Protein AF-A0A7S2RW84-F1 (afdb_monomer_lite)

Organism: NCBI:txid1034831

Structure (mmCIF, N/CA/C/O backbone):
data_AF-A0A7S2RW84-F1
#
_entry.id   AF-A0A7S2RW84-F1
#
loop_
_atom_site.group_PDB
_atom_site.id
_atom_site.type_symbol
_atom_site.label_atom_id
_atom_site.label_alt_id
_atom_site.label_comp_id
_atom_site.label_asym_id
_atom_site.label_entity_id
_atom_site.label_seq_id
_atom_site.pdbx_PDB_ins_code
_atom_site.Cartn_x
_atom_site.Cartn_y
_atom_site.Cartn_z
_atom_site.occupancy
_atom_site.B_iso_or_equiv
_atom_site.auth_seq_id
_atom_site.auth_comp_id
_atom_site.auth_asym_id
_atom_site.auth_atom_id
_atom_site.pdbx_PDB_model_num
ATOM 1 N N . MET A 1 1 ? 28.178 -3.916 -68.623 1.00 66.31 1 MET A N 1
ATOM 2 C CA . MET A 1 1 ? 26.765 -3.815 -68.187 1.00 66.31 1 MET A CA 1
ATOM 3 C C . MET A 1 1 ? 26.265 -5.126 -67.591 1.00 66.31 1 MET A C 1
ATOM 5 O O . MET A 1 1 ? 25.633 -5.070 -66.548 1.00 66.31 1 MET A O 1
ATOM 9 N N . GLU A 1 2 ? 26.610 -6.282 -68.162 1.00 73.62 2 GLU A N 1
ATOM 10 C CA . GLU A 1 2 ? 26.165 -7.610 -67.690 1.00 73.62 2 GLU A CA 1
ATOM 11 C C . GLU A 1 2 ? 26.491 -7.915 -66.215 1.00 73.62 2 GLU A C 1
ATOM 13 O O . GLU A 1 2 ? 25.611 -8.346 -65.480 1.00 73.62 2 GLU A O 1
ATOM 18 N N . ALA A 1 3 ? 27.694 -7.584 -65.729 1.00 75.25 3 ALA A N 1
ATOM 19 C CA . ALA A 1 3 ? 28.068 -7.812 -64.324 1.00 75.25 3 ALA A CA 1
ATOM 20 C C . ALA A 1 3 ? 27.194 -7.041 -63.311 1.00 75.25 3 ALA A C 1
ATOM 22 O O . ALA A 1 3 ? 26.916 -7.525 -62.219 1.00 75.25 3 ALA A O 1
ATOM 23 N N . ARG A 1 4 ? 26.718 -5.847 -63.684 1.00 75.88 4 ARG A N 1
ATOM 24 C CA . ARG A 1 4 ? 25.859 -5.018 -62.824 1.00 75.88 4 ARG A CA 1
ATOM 25 C C . ARG A 1 4 ? 24.422 -5.540 -62.799 1.00 75.88 4 ARG A C 1
ATOM 27 O O . ARG A 1 4 ? 23.765 -5.442 -61.773 1.00 75.88 4 ARG A O 1
ATOM 34 N N . VAL A 1 5 ? 23.961 -6.126 -63.905 1.00 79.75 5 VAL A N 1
ATOM 35 C CA . VAL A 1 5 ? 22.655 -6.799 -63.984 1.00 79.75 5 VAL A CA 1
ATOM 36 C C . VAL A 1 5 ? 22.661 -8.083 -63.151 1.00 79.75 5 VAL A C 1
ATOM 38 O O . VAL A 1 5 ? 21.706 -8.328 -62.425 1.00 79.75 5 VAL A O 1
ATOM 41 N N . ALA A 1 6 ? 23.755 -8.852 -63.181 1.00 81.50 6 ALA A N 1
ATOM 42 C CA . ALA A 1 6 ? 23.902 -10.052 -62.356 1.00 81.50 6 ALA A CA 1
ATOM 43 C C . ALA A 1 6 ? 23.896 -9.737 -60.848 1.00 81.50 6 ALA A C 1
ATOM 45 O O . ALA A 1 6 ? 23.208 -10.414 -60.094 1.00 81.50 6 ALA A O 1
ATOM 46 N N . MET A 1 7 ? 24.592 -8.677 -60.423 1.00 82.31 7 MET A N 1
ATOM 47 C CA . MET A 1 7 ? 24.625 -8.253 -59.016 1.00 82.31 7 MET A CA 1
ATOM 48 C C . MET A 1 7 ? 23.259 -7.747 -58.523 1.00 82.31 7 MET A C 1
ATOM 50 O O . MET A 1 7 ? 22.806 -8.110 -57.444 1.00 82.31 7 MET A O 1
ATOM 54 N N . LEU A 1 8 ? 22.546 -6.972 -59.347 1.00 84.19 8 LEU A N 1
ATOM 55 C CA . LEU A 1 8 ? 21.190 -6.524 -59.008 1.00 84.19 8 LEU A CA 1
ATOM 56 C C . LEU A 1 8 ? 20.197 -7.694 -58.922 1.00 84.19 8 LEU A C 1
ATOM 58 O O . LEU A 1 8 ? 19.287 -7.657 -58.100 1.00 84.19 8 LEU A O 1
ATOM 62 N N . ALA A 1 9 ? 20.377 -8.741 -59.732 1.00 83.31 9 ALA A N 1
ATOM 63 C CA . ALA A 1 9 ? 19.558 -9.948 -59.655 1.00 83.31 9 ALA A CA 1
ATOM 64 C C . ALA A 1 9 ? 19.831 -10.759 -58.375 1.00 83.31 9 ALA A C 1
ATOM 66 O O . ALA A 1 9 ? 18.891 -11.277 -57.774 1.00 83.31 9 ALA A O 1
ATOM 67 N N . THR A 1 10 ? 21.089 -10.841 -57.922 1.00 86.44 10 THR A N 1
ATOM 68 C CA . THR A 1 10 ? 21.426 -11.510 -56.654 1.00 86.44 10 THR A CA 1
ATOM 69 C C . THR A 1 10 ? 20.923 -10.735 -55.440 1.00 86.44 10 THR A C 1
ATOM 71 O O . THR A 1 10 ? 20.410 -11.349 -54.507 1.00 86.44 10 THR A O 1
ATOM 74 N N . ASP A 1 11 ? 20.995 -9.403 -55.472 1.00 85.19 11 ASP A N 1
ATOM 75 C CA . ASP A 1 11 ? 20.489 -8.551 -54.390 1.00 85.19 11 ASP A CA 1
ATOM 76 C C . ASP A 1 11 ? 18.957 -8.618 -54.295 1.00 85.19 11 ASP A C 1
ATOM 78 O O . ASP A 1 11 ? 18.404 -8.680 -53.197 1.00 85.19 11 ASP A O 1
ATOM 82 N N . ALA A 1 12 ? 18.264 -8.681 -55.438 1.00 87.19 12 ALA A N 1
ATOM 83 C CA . ALA A 1 12 ? 16.815 -8.868 -55.484 1.00 87.19 12 ALA A CA 1
ATOM 84 C C . ALA A 1 12 ? 16.389 -10.237 -54.923 1.00 87.19 12 ALA A C 1
ATOM 86 O O . ALA A 1 12 ? 15.477 -10.302 -54.102 1.00 87.19 12 ALA A O 1
ATOM 87 N N . ALA A 1 13 ? 17.091 -11.315 -55.289 1.00 87.44 13 ALA A N 1
ATOM 88 C CA . ALA A 1 13 ? 16.822 -12.650 -54.751 1.00 87.44 13 ALA A CA 1
ATOM 89 C C . ALA A 1 13 ? 17.096 -12.731 -53.235 1.00 87.44 13 ALA A C 1
ATOM 91 O O . ALA A 1 13 ? 16.318 -13.320 -52.483 1.00 87.44 13 ALA A O 1
ATOM 92 N N . ALA A 1 14 ? 18.166 -12.091 -52.752 1.00 88.31 14 ALA A N 1
ATOM 93 C CA . ALA A 1 14 ? 18.454 -12.000 -51.322 1.00 88.31 14 ALA A CA 1
ATOM 94 C C . ALA A 1 14 ? 17.369 -11.206 -50.569 1.00 88.31 14 ALA A C 1
ATOM 96 O O . ALA A 1 14 ? 16.940 -11.615 -49.489 1.00 88.31 14 ALA A O 1
ATOM 97 N N . ALA A 1 15 ? 16.872 -10.112 -51.150 1.00 86.94 15 ALA A N 1
ATOM 98 C CA . ALA A 1 15 ? 15.773 -9.341 -50.576 1.00 86.94 15 ALA A CA 1
ATOM 99 C C . ALA A 1 15 ? 14.462 -10.144 -50.515 1.00 86.94 15 ALA A C 1
ATOM 101 O O . ALA A 1 15 ? 13.783 -10.099 -49.491 1.00 86.94 15 ALA A O 1
ATOM 102 N N . GLU A 1 16 ? 14.135 -10.925 -51.550 1.00 89.00 16 GLU A N 1
ATOM 103 C CA . GLU A 1 16 ? 12.960 -11.810 -51.549 1.00 89.00 16 GLU A CA 1
ATOM 104 C C . GLU A 1 16 ? 13.058 -12.899 -50.479 1.00 89.00 16 GLU A C 1
ATOM 106 O O . GLU A 1 16 ? 12.101 -13.110 -49.737 1.00 89.00 16 GLU A O 1
ATOM 111 N N . THR A 1 17 ? 14.217 -13.551 -50.331 1.00 89.94 17 THR A N 1
ATOM 112 C CA . THR A 1 17 ? 14.396 -14.572 -49.280 1.00 89.94 17 THR A CA 1
ATOM 113 C C . THR A 1 17 ? 14.281 -13.986 -47.873 1.00 89.94 17 THR A C 1
ATOM 115 O O . THR A 1 17 ? 13.658 -14.598 -47.008 1.00 89.94 17 THR A O 1
ATOM 118 N N . LYS A 1 18 ? 14.804 -12.774 -47.651 1.00 90.50 18 LYS A N 1
ATOM 119 C CA . LYS A 1 18 ? 14.682 -12.065 -46.370 1.00 90.50 18 LYS A CA 1
ATOM 120 C C . LYS A 1 18 ? 13.250 -11.597 -46.093 1.00 90.50 18 LYS A C 1
ATOM 122 O O . LYS A 1 18 ? 12.809 -11.617 -44.949 1.00 90.50 18 LYS A O 1
ATOM 127 N N . ALA A 1 19 ? 12.517 -11.183 -47.125 1.00 88.56 19 ALA A N 1
ATOM 128 C CA . ALA A 1 19 ? 11.104 -10.838 -46.998 1.00 88.56 19 ALA A CA 1
ATOM 129 C C . ALA A 1 19 ? 10.251 -12.077 -46.684 1.00 88.56 19 ALA A C 1
ATOM 131 O O . ALA A 1 19 ? 9.362 -12.004 -45.840 1.00 88.56 19 ALA A O 1
ATOM 132 N N . ALA A 1 20 ? 10.557 -13.219 -47.305 1.00 90.81 20 ALA A N 1
ATOM 133 C CA . ALA A 1 20 ? 9.884 -14.486 -47.037 1.00 90.81 20 ALA A CA 1
ATOM 134 C C . ALA A 1 20 ? 10.157 -15.003 -45.614 1.00 90.81 20 ALA A C 1
ATOM 136 O O . ALA A 1 20 ? 9.227 -15.449 -44.949 1.00 90.81 20 ALA A O 1
ATOM 137 N N . SER A 1 21 ? 11.396 -14.898 -45.112 1.00 92.44 21 SER A N 1
ATOM 138 C CA . SER A 1 21 ? 11.695 -15.278 -43.724 1.00 92.44 21 SER A CA 1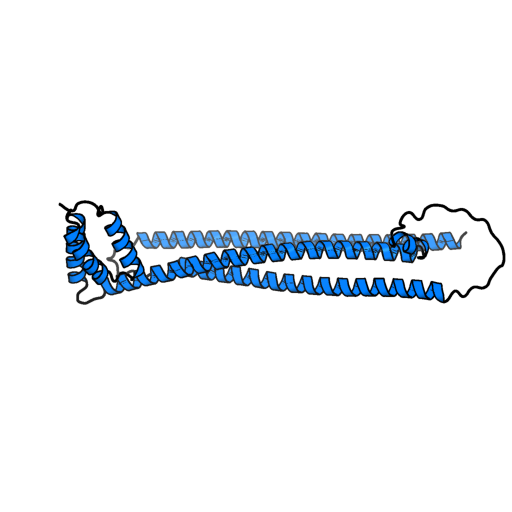
ATOM 139 C C . SER A 1 21 ? 10.982 -14.367 -42.725 1.00 92.44 21 SER A C 1
ATOM 141 O O . SER A 1 21 ? 10.347 -14.861 -41.805 1.00 92.44 21 SER A O 1
ATOM 143 N N . ALA A 1 22 ? 10.989 -13.050 -42.958 1.00 90.62 22 ALA A N 1
ATOM 144 C CA . ALA A 1 22 ? 10.291 -12.097 -42.096 1.00 90.62 22 ALA A CA 1
ATOM 145 C C . ALA A 1 22 ? 8.764 -12.300 -42.087 1.00 90.62 22 ALA A C 1
ATOM 147 O O . ALA A 1 22 ? 8.118 -12.043 -41.074 1.00 90.62 22 ALA A O 1
ATOM 148 N N . ALA A 1 23 ? 8.179 -12.756 -43.200 1.00 91.88 23 ALA A N 1
ATOM 149 C CA . ALA A 1 23 ? 6.762 -13.102 -43.263 1.00 91.88 23 ALA A CA 1
ATOM 150 C C . ALA A 1 23 ? 6.439 -14.345 -42.417 1.00 91.88 23 ALA A C 1
ATOM 152 O O . ALA A 1 23 ? 5.456 -14.324 -41.681 1.00 91.88 23 ALA A O 1
ATOM 153 N N . ASN A 1 24 ? 7.289 -15.376 -42.464 1.00 93.12 24 ASN A N 1
ATOM 154 C CA . ASN A 1 24 ? 7.138 -16.566 -41.622 1.00 93.12 24 ASN A CA 1
ATOM 155 C C . ASN A 1 24 ? 7.312 -16.236 -40.131 1.00 93.12 24 ASN A C 1
ATOM 157 O O . ASN A 1 24 ? 6.504 -16.673 -39.319 1.00 93.12 24 ASN A O 1
ATOM 161 N N . ASP A 1 25 ? 8.311 -15.421 -39.776 1.00 92.19 25 ASP A N 1
ATOM 162 C CA . ASP A 1 25 ? 8.537 -14.994 -38.388 1.00 92.19 25 ASP A CA 1
ATOM 163 C C . ASP A 1 25 ? 7.333 -14.197 -37.847 1.00 92.19 25 ASP A C 1
ATOM 165 O O . ASP A 1 25 ? 6.949 -14.326 -36.683 1.00 92.19 25 ASP A O 1
ATOM 169 N N . LEU A 1 26 ? 6.702 -13.377 -38.698 1.00 92.25 26 LEU A N 1
ATOM 170 C CA . LEU A 1 26 ? 5.490 -12.638 -38.345 1.00 92.25 26 LEU A CA 1
ATOM 171 C C . LEU A 1 26 ? 4.286 -13.569 -38.147 1.00 92.25 26 LEU A C 1
ATOM 173 O O . LEU A 1 26 ? 3.503 -13.345 -37.226 1.00 92.25 26 LEU A O 1
ATOM 177 N N . GLU A 1 27 ? 4.129 -14.590 -38.989 1.00 94.88 27 GLU A N 1
ATOM 178 C CA . GLU A 1 27 ? 3.067 -15.594 -38.855 1.00 94.88 27 GLU A CA 1
ATOM 179 C C . GLU A 1 27 ? 3.240 -16.415 -37.566 1.00 94.88 27 GLU A C 1
ATOM 181 O O . GLU A 1 27 ? 2.281 -16.588 -36.813 1.00 94.88 27 GLU A O 1
ATOM 186 N N . GLU A 1 28 ? 4.469 -16.826 -37.241 1.00 95.19 28 GLU A N 1
ATOM 187 C CA . GLU A 1 28 ? 4.782 -17.529 -35.991 1.00 95.19 28 GLU A CA 1
ATOM 188 C C . GLU A 1 28 ? 4.509 -16.649 -34.760 1.00 95.19 28 GLU A C 1
ATOM 190 O O . GLU A 1 28 ? 3.902 -17.102 -33.787 1.00 95.19 28 GLU A O 1
ATOM 195 N N . ALA A 1 29 ? 4.861 -15.360 -34.819 1.00 90.56 29 ALA A N 1
ATOM 196 C CA . ALA A 1 29 ? 4.543 -14.405 -33.760 1.00 90.56 29 ALA A CA 1
ATOM 197 C C . ALA A 1 29 ? 3.027 -14.183 -33.596 1.00 90.56 29 ALA A C 1
ATOM 199 O O . ALA A 1 29 ? 2.539 -14.047 -32.471 1.00 90.56 29 ALA A O 1
ATOM 200 N N . GLN A 1 30 ? 2.268 -14.157 -34.697 1.00 92.56 30 GLN A N 1
ATOM 201 C CA . GLN A 1 30 ? 0.807 -14.044 -34.661 1.00 92.56 30 GLN A CA 1
ATOM 202 C C . GLN A 1 30 ? 0.156 -15.285 -34.045 1.00 92.56 30 GLN A C 1
ATOM 204 O O . GLN A 1 30 ? -0.757 -15.143 -33.229 1.00 92.56 30 GLN A O 1
ATOM 209 N N . GLU A 1 31 ? 0.640 -16.482 -34.374 1.00 94.88 31 GLU A N 1
ATOM 210 C CA . GLU A 1 31 ? 0.131 -17.724 -33.791 1.00 94.88 31 GLU A CA 1
ATOM 211 C C . GLU A 1 31 ? 0.486 -17.833 -32.302 1.00 94.88 31 GLU A C 1
ATOM 213 O O . GLU A 1 31 ? -0.372 -18.176 -31.489 1.00 94.88 31 GLU A O 1
ATOM 218 N N . ALA A 1 32 ? 1.700 -17.438 -31.904 1.00 91.94 32 ALA A N 1
ATOM 219 C CA . ALA A 1 32 ? 2.083 -17.367 -30.494 1.00 91.94 32 ALA A CA 1
ATOM 220 C C . ALA A 1 32 ? 1.175 -16.410 -29.701 1.00 91.94 32 ALA A C 1
ATOM 222 O O . ALA A 1 32 ? 0.726 -16.745 -28.601 1.00 91.94 32 ALA A O 1
ATOM 223 N N . LEU A 1 33 ? 0.843 -15.247 -30.272 1.00 91.62 33 LEU A N 1
ATOM 224 C CA . LEU A 1 33 ? -0.083 -14.294 -29.658 1.00 91.62 33 LEU A CA 1
ATOM 225 C C . LEU A 1 33 ? -1.512 -14.858 -29.572 1.00 91.62 33 LEU A C 1
ATOM 227 O O . LEU A 1 33 ? -2.208 -14.629 -28.581 1.00 91.62 33 LEU A O 1
ATOM 231 N N . ARG A 1 34 ? -1.946 -15.622 -30.583 1.00 94.62 34 ARG A N 1
ATOM 232 C CA . ARG A 1 34 ? -3.249 -16.304 -30.598 1.00 94.62 34 ARG A CA 1
ATOM 233 C C . ARG A 1 34 ? -3.352 -17.326 -29.466 1.00 94.62 34 ARG A C 1
ATOM 235 O O . ARG A 1 34 ? -4.329 -17.295 -28.721 1.00 94.62 34 ARG A O 1
ATOM 242 N N . VAL A 1 35 ? -2.328 -18.164 -29.293 1.00 94.75 35 VAL A N 1
ATOM 243 C CA . VAL A 1 35 ? -2.248 -19.160 -28.209 1.00 94.75 35 VAL A CA 1
ATOM 244 C C . VAL A 1 35 ? -2.247 -18.480 -26.836 1.00 94.75 35 VAL A C 1
ATOM 246 O O . VAL A 1 35 ? -3.016 -18.867 -25.960 1.00 94.75 35 VAL A O 1
ATOM 249 N N . GLN A 1 36 ? -1.473 -17.404 -26.661 1.00 90.69 36 GLN A N 1
ATOM 250 C CA . GLN A 1 36 ? -1.492 -16.621 -25.418 1.00 90.69 36 GLN A CA 1
ATOM 251 C C . GLN A 1 36 ? -2.876 -16.023 -25.117 1.00 90.69 36 GLN A C 1
ATOM 253 O O . GLN A 1 36 ? -3.294 -15.978 -23.959 1.00 90.69 36 GLN A O 1
ATOM 258 N N . GLY A 1 37 ? -3.608 -15.582 -26.145 1.00 92.25 37 GLY A N 1
ATOM 259 C CA . GLY A 1 37 ? -4.987 -15.114 -26.004 1.00 92.25 37 GLY A CA 1
ATOM 260 C C . GLY A 1 37 ? -5.937 -16.208 -25.507 1.00 92.25 37 GLY A C 1
ATOM 261 O O . GLY A 1 37 ? -6.722 -15.971 -24.587 1.00 92.25 37 GLY A O 1
ATOM 262 N N . GLU A 1 38 ? -5.828 -17.419 -26.057 1.00 94.69 38 GLU A N 1
ATOM 263 C CA . GLU A 1 38 ? -6.630 -18.575 -25.634 1.00 94.69 38 GLU A CA 1
ATOM 264 C C . GLU A 1 38 ? -6.343 -18.988 -24.182 1.00 94.69 38 GLU A C 1
ATOM 266 O O . GLU A 1 38 ? -7.280 -19.282 -23.429 1.00 94.69 38 GLU A O 1
ATOM 271 N N . ASP A 1 39 ? -5.075 -18.953 -23.762 1.00 92.75 39 ASP A N 1
ATOM 272 C CA . ASP A 1 39 ? -4.668 -19.240 -22.383 1.00 92.75 39 ASP A CA 1
ATOM 273 C C . ASP A 1 39 ? -5.209 -18.198 -21.394 1.00 92.75 39 ASP A C 1
ATOM 275 O O . ASP A 1 39 ? -5.735 -18.556 -20.336 1.00 92.75 39 ASP A O 1
ATOM 279 N N . LEU A 1 40 ? -5.169 -16.908 -21.746 1.00 88.62 40 LEU A N 1
ATOM 280 C CA . LEU A 1 40 ? -5.765 -15.849 -20.925 1.00 88.62 40 LEU A CA 1
ATOM 281 C C . LEU A 1 40 ? -7.281 -16.024 -20.777 1.00 88.62 40 LEU A C 1
ATOM 283 O O . LEU A 1 40 ? -7.822 -15.867 -19.680 1.00 88.62 40 LEU A O 1
ATOM 287 N N . ASP A 1 41 ? -7.979 -16.387 -21.851 1.00 93.31 41 ASP A N 1
ATOM 288 C CA . ASP A 1 41 ? -9.421 -16.633 -21.806 1.00 93.31 41 ASP A CA 1
ATOM 289 C C . ASP A 1 41 ? -9.782 -17.924 -21.061 1.00 93.31 41 ASP A C 1
ATOM 291 O O . ASP A 1 41 ? -10.870 -18.035 -20.480 1.00 93.31 41 ASP A O 1
ATOM 295 N N . ARG A 1 42 ? -8.886 -18.913 -21.039 1.00 95.94 42 ARG A N 1
ATOM 296 C CA . ARG A 1 42 ? -9.008 -20.084 -20.168 1.00 95.94 42 ARG A CA 1
ATOM 297 C C . ARG A 1 42 ? -8.867 -19.690 -18.697 1.00 95.94 42 ARG A C 1
ATOM 299 O O . ARG A 1 42 ? -9.760 -20.013 -17.914 1.00 95.94 42 ARG A O 1
ATOM 306 N N . LEU A 1 43 ? -7.824 -18.941 -18.337 1.00 92.12 43 LEU A N 1
ATOM 307 C CA . LEU A 1 43 ? -7.600 -18.471 -16.964 1.00 92.12 43 LEU A CA 1
ATOM 308 C C . LEU A 1 43 ? -8.754 -17.595 -16.461 1.00 92.12 43 LEU A C 1
ATOM 310 O O . LEU A 1 43 ? -9.196 -17.749 -15.325 1.00 92.12 43 LEU A O 1
ATOM 314 N N . ARG A 1 44 ? -9.320 -16.732 -17.315 1.00 92.88 44 ARG A N 1
ATOM 315 C CA . ARG A 1 44 ? -10.515 -15.934 -16.982 1.00 92.88 44 ARG A CA 1
ATOM 316 C C . ARG A 1 44 ? -11.732 -16.796 -16.648 1.00 92.88 44 ARG A C 1
ATOM 318 O O . ARG A 1 44 ? -12.473 -16.469 -15.723 1.00 92.88 44 ARG A O 1
ATOM 325 N N . ARG A 1 45 ? -11.949 -17.893 -17.381 1.00 94.56 45 ARG A N 1
ATOM 326 C CA . ARG A 1 45 ? -13.045 -18.837 -17.103 1.00 94.56 45 ARG A CA 1
ATOM 327 C C . ARG A 1 45 ? -12.821 -19.604 -15.803 1.00 94.56 45 ARG A C 1
ATOM 329 O O . ARG A 1 45 ? -13.773 -19.785 -15.048 1.00 94.56 45 ARG A O 1
ATOM 336 N N . GLU A 1 46 ? -11.589 -20.026 -15.533 1.00 94.44 46 GLU A N 1
ATOM 337 C CA . GLU A 1 46 ? -11.224 -20.704 -14.283 1.00 94.44 46 GLU A CA 1
ATOM 338 C C . GLU A 1 46 ? -11.395 -19.771 -13.071 1.00 94.44 46 GLU A C 1
ATOM 340 O O . GLU A 1 46 ? -11.995 -20.173 -12.074 1.00 94.44 46 GLU A O 1
ATOM 345 N N . LEU A 1 47 ? -10.986 -18.501 -13.188 1.00 90.69 47 LEU A N 1
ATOM 346 C CA . LEU A 1 47 ? -11.187 -17.487 -12.149 1.00 90.69 47 LEU A CA 1
ATOM 347 C C . LEU A 1 47 ? -12.678 -17.238 -11.874 1.00 90.69 47 LEU A C 1
ATOM 349 O O . LEU A 1 47 ? -13.105 -17.286 -10.722 1.00 90.69 47 LEU A O 1
ATOM 353 N N . ALA A 1 48 ? -13.490 -17.053 -12.920 1.00 93.12 48 ALA A N 1
ATOM 354 C CA . ALA A 1 48 ? -14.934 -16.857 -12.774 1.00 93.12 48 ALA A CA 1
ATOM 355 C C . ALA A 1 48 ? -15.630 -18.068 -12.117 1.00 93.12 48 ALA A C 1
ATOM 357 O O . ALA A 1 48 ? -16.535 -17.903 -11.297 1.00 93.12 48 ALA A O 1
ATOM 358 N N . ALA A 1 49 ? -15.195 -19.290 -12.442 1.00 94.19 49 ALA A N 1
ATOM 359 C CA . ALA A 1 49 ? -15.703 -20.505 -11.808 1.00 94.19 49 ALA A CA 1
ATOM 360 C C . ALA A 1 49 ? -15.324 -20.577 -10.316 1.00 94.19 49 ALA A C 1
ATOM 362 O O . ALA A 1 49 ? -16.173 -20.909 -9.485 1.00 94.19 49 ALA A O 1
ATOM 363 N N . ALA A 1 50 ? -14.085 -20.218 -9.965 1.00 91.75 50 ALA A N 1
ATOM 364 C CA . ALA A 1 50 ? -13.622 -20.177 -8.579 1.00 91.75 50 ALA A CA 1
ATOM 365 C C . ALA A 1 50 ? -14.384 -19.130 -7.745 1.00 91.75 50 ALA A C 1
ATOM 367 O O . ALA A 1 50 ? -14.837 -19.429 -6.639 1.00 91.75 50 ALA A O 1
ATOM 368 N N . GLU A 1 51 ? -14.609 -17.929 -8.284 1.00 92.69 51 GLU A N 1
ATOM 369 C CA . GLU A 1 51 ? -15.417 -16.892 -7.626 1.00 92.69 51 GLU A CA 1
ATOM 370 C C . GLU A 1 51 ? -16.851 -17.368 -7.360 1.00 92.69 51 GLU A C 1
ATOM 372 O O . GLU A 1 51 ? -17.394 -17.172 -6.265 1.00 92.69 51 GLU A O 1
ATOM 377 N N . GLN A 1 52 ? -17.461 -18.047 -8.336 1.00 92.56 52 GLN A N 1
ATOM 378 C CA . GLN A 1 52 ? -18.800 -18.605 -8.181 1.00 92.56 52 GLN A CA 1
ATOM 379 C C . GLN A 1 52 ? -18.841 -19.706 -7.111 1.00 92.56 52 GLN A C 1
ATOM 381 O O . GLN A 1 52 ? -19.801 -19.764 -6.337 1.00 92.56 52 GLN A O 1
ATOM 386 N N . GLN A 1 53 ? -17.801 -20.539 -7.015 1.00 92.69 53 GLN A N 1
ATOM 387 C CA . GLN A 1 53 ? -17.682 -21.556 -5.970 1.00 92.69 53 GLN A CA 1
ATOM 388 C C . GLN A 1 53 ? -17.588 -20.925 -4.573 1.00 92.69 53 GLN A C 1
ATOM 390 O O . GLN A 1 53 ? -18.339 -21.310 -3.676 1.00 92.69 53 GLN A O 1
ATOM 395 N N . VAL A 1 54 ? -16.758 -19.892 -4.396 1.00 91.38 54 VAL A N 1
ATOM 396 C CA . VAL A 1 54 ? -16.633 -19.170 -3.116 1.00 91.38 54 VAL A CA 1
ATOM 397 C C . VAL A 1 54 ? -17.965 -18.538 -2.698 1.00 91.38 54 VAL A C 1
ATOM 399 O O . VAL A 1 54 ? -18.334 -18.564 -1.520 1.00 91.38 54 VAL A O 1
ATOM 402 N N . LEU A 1 55 ? -18.724 -17.982 -3.647 1.00 92.25 55 LEU A N 1
ATOM 403 C CA . LEU A 1 55 ? -20.060 -17.442 -3.376 1.00 92.25 55 LEU A CA 1
ATOM 404 C C . LEU A 1 55 ? -21.049 -18.533 -2.943 1.00 92.25 55 LEU A C 1
ATOM 406 O O . LEU A 1 55 ? -21.830 -18.312 -2.013 1.00 92.25 55 LEU A O 1
ATOM 410 N N . GLN A 1 56 ? -21.005 -19.711 -3.570 1.00 92.31 56 GLN A N 1
ATOM 411 C CA . GLN A 1 56 ? -21.838 -20.849 -3.175 1.00 92.31 56 GLN A CA 1
ATOM 412 C C . GLN A 1 56 ? -21.484 -21.362 -1.775 1.00 92.31 56 GLN A C 1
ATOM 414 O O . GLN A 1 56 ? -22.391 -21.575 -0.969 1.00 92.31 56 GLN A O 1
ATOM 419 N N . GLU A 1 57 ? -20.198 -21.495 -1.449 1.00 91.44 57 GLU A N 1
ATOM 420 C CA . GLU A 1 57 ? -19.739 -21.910 -0.117 1.00 91.44 57 GLU A CA 1
ATOM 421 C C . GLU A 1 57 ? -20.170 -20.911 0.965 1.00 91.44 57 GLU A C 1
ATOM 423 O O . GLU A 1 57 ? -20.706 -21.307 2.003 1.00 91.44 57 GLU A O 1
ATOM 428 N N . LYS A 1 58 ? -20.047 -19.602 0.701 1.00 88.50 58 LYS A N 1
ATOM 429 C CA . LYS A 1 58 ? -20.547 -18.555 1.609 1.00 88.50 58 LYS A CA 1
ATOM 430 C C . LYS A 1 58 ? -22.060 -18.644 1.812 1.00 88.50 58 LYS A C 1
ATOM 432 O O . LYS A 1 58 ? -22.530 -18.525 2.945 1.00 88.50 58 LYS A O 1
ATOM 437 N N . ALA A 1 59 ? -22.826 -18.882 0.749 1.00 87.31 59 ALA A N 1
ATOM 438 C CA . ALA A 1 59 ? -24.276 -19.037 0.839 1.00 87.31 59 ALA A CA 1
ATOM 439 C C . ALA A 1 59 ? -24.680 -20.301 1.622 1.00 87.31 59 ALA A C 1
ATOM 441 O O . ALA A 1 59 ? -25.623 -20.261 2.415 1.00 87.31 59 ALA A O 1
ATOM 442 N N . GLN A 1 60 ? -23.959 -21.412 1.449 1.00 87.00 60 GLN A N 1
ATOM 443 C CA . GLN A 1 60 ? -24.179 -22.645 2.211 1.00 87.00 60 GLN A CA 1
ATOM 444 C C . GLN A 1 60 ? -23.829 -22.472 3.694 1.00 87.00 60 GLN A C 1
ATOM 446 O O . GLN A 1 60 ? -24.620 -22.862 4.552 1.00 87.00 60 GLN A O 1
ATOM 451 N N . ALA A 1 61 ? -22.709 -21.816 4.009 1.00 81.31 61 ALA A N 1
ATOM 452 C CA . ALA A 1 61 ? -22.315 -21.512 5.385 1.00 81.31 61 ALA A CA 1
ATOM 453 C C . ALA A 1 61 ? -23.339 -20.611 6.099 1.00 81.31 61 ALA A C 1
ATOM 455 O O . ALA A 1 61 ? -23.620 -20.801 7.282 1.00 81.31 61 ALA A O 1
ATOM 456 N N . GLN A 1 62 ? -23.943 -19.657 5.380 1.00 77.94 62 GLN A N 1
ATOM 457 C CA . GLN A 1 62 ? -25.028 -18.833 5.917 1.00 77.94 62 GLN A CA 1
ATOM 458 C C . GLN A 1 62 ? -26.310 -19.637 6.157 1.00 77.94 62 GLN A C 1
ATOM 460 O O . GLN A 1 62 ? -26.922 -19.475 7.210 1.00 77.94 62 GLN A O 1
ATOM 465 N N . LYS A 1 63 ? -26.697 -20.534 5.239 1.00 80.38 63 LYS A N 1
ATOM 466 C CA . LYS A 1 63 ? -27.864 -21.417 5.430 1.00 80.38 63 LYS A CA 1
ATOM 467 C C . LYS A 1 63 ? -27.689 -22.361 6.623 1.00 80.38 63 LYS A C 1
ATOM 469 O O . LYS A 1 63 ? -28.594 -22.460 7.446 1.00 80.38 63 LYS A O 1
ATOM 474 N N . ALA A 1 64 ? -26.508 -22.960 6.785 1.00 74.00 64 ALA A N 1
ATOM 475 C CA . ALA A 1 64 ? -26.195 -23.824 7.927 1.00 74.00 64 ALA A CA 1
ATOM 476 C C . ALA A 1 64 ? -26.274 -23.089 9.280 1.00 74.00 64 ALA A C 1
ATOM 478 O O . ALA A 1 64 ? -26.577 -23.698 10.302 1.00 74.00 64 ALA A O 1
ATOM 479 N N . LYS A 1 65 ? -26.052 -21.768 9.294 1.00 66.94 65 LYS A N 1
ATOM 480 C CA . LYS A 1 65 ? -26.143 -20.929 10.498 1.00 66.94 65 LYS A CA 1
ATOM 481 C C . LYS A 1 65 ? -27.588 -20.598 10.911 1.00 66.94 65 LYS A C 1
ATOM 483 O O . LYS A 1 65 ? -27.793 -20.134 12.028 1.00 66.94 65 LYS A O 1
ATOM 488 N N . VAL A 1 66 ? -28.575 -20.825 10.038 1.00 64.75 66 VAL A N 1
ATOM 489 C CA . VAL A 1 66 ? -29.995 -20.496 10.276 1.00 64.75 66 VAL A CA 1
ATOM 490 C C . VAL A 1 66 ? -30.815 -21.708 10.760 1.00 64.75 66 VAL A C 1
ATOM 492 O O . VAL A 1 66 ? -31.845 -21.516 11.397 1.00 64.75 66 VAL A O 1
ATOM 495 N N . GLU A 1 67 ? -30.361 -22.948 10.540 1.00 56.69 67 GLU A N 1
ATOM 496 C CA . GLU A 1 67 ? -31.164 -24.166 10.791 1.00 56.69 67 GLU A CA 1
ATOM 497 C C . GLU A 1 67 ? -30.909 -24.909 12.125 1.00 56.69 67 GLU A C 1
ATOM 499 O O . GLU A 1 67 ? -31.542 -25.937 12.361 1.00 56.69 67 GLU A O 1
ATOM 504 N N . SER A 1 68 ? -30.070 -24.417 13.050 1.00 43.47 68 SER A N 1
ATOM 505 C CA . SER A 1 68 ? -29.885 -25.067 14.368 1.00 43.47 68 SER A CA 1
ATOM 506 C C . SER A 1 68 ? -30.514 -24.281 15.535 1.00 43.47 68 SER A C 1
ATOM 508 O O . SER A 1 68 ? -29.943 -23.271 15.956 1.00 43.47 68 SER A O 1
ATOM 510 N N . PRO A 1 69 ? -31.634 -24.737 16.133 1.00 55.50 69 PRO A N 1
ATOM 511 C CA . PRO A 1 69 ? -32.138 -24.209 17.394 1.00 55.50 69 PRO A CA 1
ATOM 512 C C . PRO A 1 69 ? -31.597 -25.046 18.564 1.00 55.50 69 PRO A C 1
ATOM 514 O O . PRO A 1 69 ? -32.244 -25.972 19.049 1.00 55.50 69 PRO A O 1
ATOM 517 N N . THR A 1 70 ? -30.406 -24.700 19.044 1.00 50.19 70 THR A N 1
ATOM 518 C CA . THR A 1 70 ? -29.877 -25.152 20.342 1.00 50.19 70 THR A CA 1
ATOM 519 C C . THR A 1 70 ? -29.088 -24.004 20.983 1.00 50.19 70 THR A C 1
ATOM 521 O O . THR A 1 70 ? -28.518 -23.183 20.262 1.00 50.19 70 THR A O 1
ATOM 524 N N . PRO A 1 71 ? -29.107 -23.875 22.324 1.00 52.81 71 PRO A N 1
ATOM 525 C CA . PRO A 1 71 ? -28.608 -22.691 23.019 1.00 52.81 71 PRO A CA 1
ATOM 526 C C . PRO A 1 71 ? -27.100 -22.526 22.780 1.00 52.81 71 PRO A C 1
ATOM 528 O O . PRO A 1 71 ? -26.391 -23.533 22.709 1.00 52.81 71 PRO A O 1
ATOM 531 N N . PRO A 1 72 ? -26.600 -21.287 22.629 1.00 51.09 72 PRO A N 1
ATOM 532 C CA . PRO A 1 72 ? -25.285 -21.052 22.055 1.00 51.09 72 PRO A CA 1
ATOM 533 C C . PRO A 1 72 ? -24.174 -21.491 23.021 1.00 51.09 72 PRO A C 1
ATOM 535 O O . PRO A 1 72 ? -24.087 -20.953 24.127 1.00 51.09 72 PRO A O 1
ATOM 538 N N . PRO A 1 73 ? -23.278 -22.413 22.626 1.00 48.38 73 PRO A N 1
ATOM 539 C CA . PRO A 1 73 ? -21.936 -22.432 23.182 1.00 48.38 73 PRO A CA 1
ATOM 540 C C . PRO A 1 73 ? -21.187 -21.178 22.707 1.00 48.38 73 PRO A C 1
ATOM 542 O O . PRO A 1 73 ? -21.416 -20.693 21.597 1.00 48.38 73 PRO A O 1
ATOM 545 N N . ALA A 1 74 ? -20.318 -20.653 23.573 1.00 50.72 74 ALA A N 1
ATOM 546 C CA . ALA A 1 74 ? -19.555 -19.422 23.384 1.00 50.72 74 ALA A CA 1
ATOM 547 C C . ALA A 1 74 ? -19.023 -19.247 21.943 1.00 50.72 74 ALA A C 1
ATOM 549 O O . ALA A 1 74 ? -18.525 -20.217 21.355 1.00 50.72 74 ALA A O 1
ATOM 550 N N . PRO A 1 75 ? -19.112 -18.034 21.362 1.00 45.44 75 PRO A N 1
ATOM 551 C CA . PRO A 1 75 ? -18.654 -17.787 20.006 1.00 45.44 75 PRO A CA 1
ATOM 552 C C . PRO A 1 75 ? -17.154 -18.073 19.919 1.00 45.44 75 PRO A C 1
ATOM 554 O O . PRO A 1 75 ? -16.326 -17.336 20.444 1.00 45.44 75 PRO A O 1
ATOM 557 N N . LYS A 1 76 ? -16.791 -19.148 19.215 1.00 48.75 76 LYS A N 1
ATOM 558 C CA . LYS A 1 76 ? -15.439 -19.303 18.682 1.00 48.75 76 LYS A CA 1
ATOM 559 C C . LYS A 1 76 ? -15.294 -18.262 17.577 1.00 48.75 76 LYS A C 1
ATOM 561 O O . LYS A 1 76 ? -15.758 -18.479 16.459 1.00 48.75 76 LYS A O 1
ATOM 566 N N . TYR A 1 77 ? -14.735 -17.106 17.929 1.00 51.50 77 TYR A N 1
ATOM 567 C CA . TYR A 1 77 ? -14.369 -16.055 16.990 1.00 51.50 77 TYR A CA 1
ATOM 568 C C . TYR A 1 77 ? -13.465 -16.660 15.909 1.00 51.50 77 TYR A C 1
ATOM 570 O O . TYR A 1 77 ? -12.338 -17.075 16.174 1.00 51.50 77 TYR A O 1
ATOM 578 N N . ALA A 1 78 ? -13.988 -16.770 14.687 1.00 51.94 78 ALA A N 1
ATOM 579 C CA . ALA A 1 78 ? -13.166 -17.034 13.515 1.00 51.94 78 ALA A CA 1
ATOM 580 C C . ALA A 1 78 ? -12.129 -15.900 13.387 1.00 51.94 78 ALA A C 1
ATOM 582 O O . ALA A 1 78 ? -12.466 -14.757 13.713 1.00 51.94 78 ALA A O 1
ATOM 583 N N . PRO A 1 79 ? -10.888 -16.178 12.943 1.00 50.78 79 PRO A N 1
ATOM 584 C CA . PRO A 1 79 ? -9.868 -15.146 12.794 1.00 50.78 79 PRO A CA 1
ATOM 585 C C . PRO A 1 79 ? -10.418 -14.005 11.932 1.00 50.78 79 PRO A C 1
ATOM 587 O O . PRO A 1 79 ? -10.948 -14.231 10.844 1.00 50.78 79 PRO A O 1
ATOM 590 N N . ALA A 1 80 ? -10.369 -12.797 12.494 1.00 63.50 80 ALA A N 1
ATOM 591 C CA . ALA A 1 80 ? -11.077 -11.628 12.002 1.00 63.50 80 ALA A CA 1
ATOM 592 C C . ALA A 1 80 ? -10.716 -11.308 10.534 1.00 63.50 80 ALA A C 1
ATOM 594 O O . ALA A 1 80 ? -9.541 -11.401 10.171 1.00 63.50 80 ALA A O 1
ATOM 595 N N . PRO A 1 81 ? -11.689 -10.889 9.699 1.00 69.56 81 PRO A N 1
ATOM 596 C CA . PRO A 1 81 ? -11.480 -10.551 8.284 1.00 69.56 81 PRO A CA 1
ATOM 597 C C . PRO A 1 81 ? -10.376 -9.505 8.052 1.00 69.56 81 PRO A C 1
ATOM 599 O O . PRO A 1 81 ? -9.774 -9.469 6.985 1.00 69.56 81 PRO A O 1
ATOM 602 N N . GLU A 1 82 ? -10.057 -8.700 9.060 1.00 66.19 82 GLU A N 1
ATOM 603 C CA . GLU A 1 82 ? -8.983 -7.705 9.022 1.00 66.19 82 GLU A CA 1
ATOM 604 C C . GLU A 1 82 ? -7.580 -8.321 9.014 1.00 66.19 82 GLU A C 1
ATOM 606 O O . GLU A 1 82 ? -6.705 -7.827 8.314 1.00 66.19 82 GLU A O 1
ATOM 611 N N . LEU A 1 83 ? -7.358 -9.444 9.708 1.00 71.88 83 LEU A N 1
ATOM 612 C CA . LEU A 1 83 ? -6.075 -10.160 9.645 1.00 71.88 83 LEU A CA 1
ATOM 613 C C . LEU A 1 83 ? -5.843 -10.777 8.263 1.00 71.88 83 LEU A C 1
ATOM 615 O O . LEU A 1 83 ? -4.705 -10.868 7.812 1.00 71.88 83 LEU A O 1
ATOM 619 N N . ALA A 1 84 ? -6.916 -11.201 7.592 1.00 76.94 84 ALA A N 1
ATOM 620 C CA . ALA A 1 84 ? -6.841 -11.659 6.209 1.00 76.94 84 ALA A CA 1
ATOM 621 C C . ALA A 1 84 ? -6.556 -10.492 5.249 1.00 76.94 84 ALA A C 1
ATOM 623 O O . ALA A 1 84 ? -5.767 -10.654 4.325 1.00 76.94 84 ALA A O 1
ATOM 624 N N . ALA A 1 85 ? -7.137 -9.314 5.500 1.00 75.81 85 ALA A N 1
ATOM 625 C CA . ALA A 1 85 ? -6.879 -8.113 4.709 1.00 75.81 85 ALA A CA 1
ATOM 626 C C . ALA A 1 85 ? -5.431 -7.610 4.845 1.00 75.81 85 ALA A C 1
ATOM 628 O O . ALA A 1 85 ? -4.823 -7.268 3.837 1.00 75.81 85 ALA A O 1
ATOM 629 N N . VAL A 1 86 ? -4.858 -7.621 6.056 1.00 76.88 86 VAL A N 1
ATOM 630 C CA . VAL A 1 86 ? -3.440 -7.266 6.271 1.00 76.88 86 VAL A CA 1
ATOM 631 C C . VAL A 1 86 ? -2.522 -8.216 5.500 1.00 76.88 86 VAL A C 1
ATOM 633 O O . VAL A 1 86 ? -1.664 -7.754 4.759 1.00 76.88 86 VAL A O 1
ATOM 636 N N . ARG A 1 87 ? -2.762 -9.533 5.574 1.00 81.19 87 ARG A N 1
ATOM 637 C CA . ARG A 1 87 ? -1.971 -10.520 4.817 1.00 81.19 87 ARG A CA 1
ATOM 638 C C . ARG A 1 87 ? -2.059 -10.323 3.304 1.00 81.19 87 ARG A C 1
ATOM 640 O O . ARG A 1 87 ? -1.040 -10.394 2.634 1.00 81.19 87 ARG A O 1
ATOM 647 N N . ALA A 1 88 ? -3.253 -10.044 2.783 1.00 83.62 88 ALA A N 1
ATOM 648 C CA . ALA A 1 88 ? -3.431 -9.780 1.357 1.00 83.62 88 ALA A CA 1
ATOM 649 C C . ALA A 1 88 ? -2.680 -8.512 0.906 1.00 83.62 88 ALA A C 1
ATOM 651 O O . ALA A 1 88 ? -2.086 -8.499 -0.167 1.00 83.62 88 ALA A O 1
ATOM 652 N N . LEU A 1 89 ? -2.660 -7.458 1.730 1.00 80.69 89 LEU A N 1
ATOM 653 C CA . LEU A 1 89 ? -1.891 -6.243 1.437 1.00 80.69 89 LEU A CA 1
ATOM 654 C C . LEU A 1 89 ? -0.376 -6.465 1.535 1.00 80.69 89 LEU A C 1
ATOM 656 O O . LEU A 1 89 ? 0.363 -5.886 0.741 1.00 80.69 89 LEU A O 1
ATOM 660 N N . ASP A 1 90 ? 0.089 -7.306 2.460 1.00 79.44 90 ASP A N 1
ATOM 661 C CA . ASP A 1 90 ? 1.500 -7.698 2.552 1.00 79.44 90 ASP A CA 1
ATOM 662 C C . ASP A 1 90 ? 1.954 -8.500 1.323 1.00 79.44 90 ASP A C 1
ATOM 664 O O . ASP A 1 90 ? 3.055 -8.282 0.813 1.00 79.44 90 ASP A O 1
ATOM 668 N N . GLU A 1 91 ? 1.099 -9.391 0.815 1.00 86.69 91 GLU A N 1
ATOM 669 C CA . GLU A 1 91 ? 1.329 -10.125 -0.435 1.00 86.69 91 GLU A CA 1
ATOM 670 C C . GLU A 1 91 ? 1.391 -9.162 -1.636 1.00 86.69 91 GLU A C 1
ATOM 672 O O . GLU A 1 91 ? 2.374 -9.178 -2.379 1.00 86.69 91 GLU A O 1
ATOM 677 N N . GLU A 1 92 ? 0.429 -8.238 -1.774 1.00 83.19 92 GLU A N 1
ATOM 678 C CA . GLU A 1 92 ? 0.457 -7.195 -2.817 1.00 83.19 92 GLU A CA 1
ATOM 679 C C . GLU A 1 92 ? 1.717 -6.316 -2.735 1.00 83.19 92 GLU A C 1
ATOM 681 O O . GLU A 1 92 ? 2.312 -5.965 -3.758 1.00 83.19 92 GLU A O 1
ATOM 686 N N . ARG A 1 93 ? 2.144 -5.950 -1.521 1.00 83.94 93 ARG A N 1
ATOM 687 C CA . ARG A 1 93 ? 3.366 -5.173 -1.279 1.00 83.94 93 ARG A CA 1
ATOM 688 C C . ARG A 1 93 ? 4.607 -5.940 -1.725 1.00 83.94 93 ARG A C 1
ATOM 690 O O . ARG A 1 93 ? 5.469 -5.353 -2.377 1.00 83.94 93 ARG A O 1
ATOM 697 N N . SER A 1 94 ? 4.692 -7.229 -1.396 1.00 87.75 94 SER A N 1
ATOM 698 C CA . SER A 1 94 ? 5.793 -8.100 -1.817 1.00 87.75 94 SER A CA 1
ATOM 699 C C . SER A 1 94 ? 5.886 -8.184 -3.342 1.00 87.75 94 SER A C 1
ATOM 701 O O . SER A 1 94 ? 6.969 -8.023 -3.904 1.00 87.75 94 SER A O 1
ATOM 703 N N . ASP A 1 95 ? 4.753 -8.356 -4.024 1.00 88.69 95 ASP A N 1
ATOM 704 C CA . ASP A 1 95 ? 4.699 -8.410 -5.487 1.00 88.69 95 ASP A CA 1
ATOM 705 C C . ASP A 1 95 ? 5.108 -7.080 -6.136 1.00 88.69 95 ASP A C 1
ATOM 707 O O . ASP A 1 95 ? 5.857 -7.055 -7.117 1.00 88.69 95 ASP A O 1
ATOM 711 N N . LEU A 1 96 ? 4.643 -5.950 -5.593 1.00 82.19 96 LEU A N 1
ATOM 712 C CA . LEU A 1 96 ? 5.033 -4.621 -6.072 1.00 82.19 96 LEU A CA 1
ATOM 713 C C . LEU A 1 96 ? 6.523 -4.352 -5.854 1.00 82.19 96 LEU A C 1
ATOM 715 O O . LEU A 1 96 ? 7.164 -3.755 -6.721 1.00 82.19 96 LEU A O 1
ATOM 719 N N . GLN A 1 97 ? 7.082 -4.813 -4.736 1.00 84.75 97 GLN A N 1
ATOM 720 C CA . GLN A 1 97 ? 8.505 -4.683 -4.451 1.00 84.75 97 GLN A CA 1
ATOM 721 C C . GLN A 1 97 ? 9.346 -5.518 -5.424 1.00 84.75 97 GLN A C 1
ATOM 723 O O . GLN A 1 97 ? 10.285 -4.983 -6.011 1.00 84.75 97 GLN A O 1
ATOM 728 N N . ALA A 1 98 ? 8.958 -6.769 -5.683 1.00 88.62 98 ALA A N 1
ATOM 729 C CA . ALA A 1 98 ? 9.618 -7.614 -6.679 1.00 88.62 98 ALA A CA 1
ATOM 730 C C . ALA A 1 98 ? 9.602 -6.965 -8.076 1.00 88.62 98 ALA A C 1
ATOM 732 O O . ALA A 1 98 ? 10.625 -6.905 -8.754 1.00 88.62 98 ALA A O 1
ATOM 733 N N . ARG A 1 99 ? 8.471 -6.369 -8.482 1.00 83.88 99 ARG A N 1
ATOM 734 C CA . ARG A 1 99 ? 8.388 -5.613 -9.746 1.00 83.88 99 ARG A CA 1
ATOM 735 C C . ARG A 1 99 ? 9.319 -4.401 -9.772 1.00 83.88 99 ARG A C 1
ATOM 737 O O . ARG A 1 99 ? 9.892 -4.113 -10.819 1.00 83.88 99 ARG A O 1
ATOM 744 N N . CYS A 1 100 ? 9.472 -3.685 -8.656 1.00 81.38 100 CYS A N 1
ATOM 745 C CA . CYS A 1 100 ? 10.420 -2.570 -8.561 1.00 81.38 100 CYS A CA 1
ATOM 746 C C . CYS A 1 100 ? 11.868 -3.038 -8.743 1.00 81.38 100 CYS A C 1
ATOM 748 O O . CYS A 1 100 ? 12.641 -2.354 -9.411 1.00 81.38 100 CYS A O 1
ATOM 750 N N . GLU A 1 101 ? 12.225 -4.187 -8.168 1.00 85.19 101 GLU A N 1
ATOM 751 C CA . GLU A 1 101 ? 13.559 -4.785 -8.288 1.00 85.19 101 GLU A CA 1
ATOM 752 C C . GLU A 1 101 ? 13.846 -5.238 -9.730 1.00 85.19 101 GLU A C 1
ATOM 754 O O . GLU A 1 101 ? 14.899 -4.905 -10.278 1.00 85.19 101 GLU A O 1
ATOM 759 N N . ASP A 1 102 ? 12.878 -5.872 -10.398 1.00 88.88 102 ASP A N 1
ATOM 760 C CA . ASP A 1 102 ? 12.988 -6.241 -11.817 1.00 88.88 102 ASP A CA 1
ATOM 761 C C . ASP A 1 102 ? 13.157 -5.013 -12.727 1.00 88.88 102 ASP A C 1
ATOM 763 O O . ASP A 1 102 ? 14.013 -4.992 -13.618 1.00 88.88 102 ASP A O 1
ATOM 767 N N . LEU A 1 103 ? 12.361 -3.962 -12.502 1.00 81.44 103 LEU A N 1
ATOM 768 C CA . LEU A 1 103 ? 12.473 -2.691 -13.226 1.00 81.44 103 LEU A CA 1
ATOM 769 C C . LEU A 1 103 ? 13.831 -2.021 -12.992 1.00 81.44 103 LEU A C 1
ATOM 771 O O . LEU A 1 103 ? 14.417 -1.491 -13.938 1.00 81.44 103 LEU A O 1
ATOM 775 N N . ALA A 1 104 ? 14.352 -2.064 -11.765 1.00 80.81 104 ALA A N 1
ATOM 776 C CA . ALA A 1 104 ? 15.683 -1.554 -11.453 1.00 80.81 104 ALA A CA 1
ATOM 777 C C . ALA A 1 104 ? 16.764 -2.312 -12.240 1.00 80.81 104 ALA A C 1
ATOM 779 O O . ALA A 1 104 ? 17.602 -1.675 -12.881 1.00 80.81 104 ALA A O 1
ATOM 780 N N . GLY A 1 105 ? 16.681 -3.645 -12.298 1.00 85.56 105 GLY A N 1
ATOM 781 C CA . GLY A 1 105 ? 17.579 -4.469 -13.111 1.00 85.56 105 GLY A CA 1
ATOM 782 C C . GLY A 1 105 ? 17.517 -4.126 -14.605 1.00 85.56 105 GLY A C 1
ATOM 783 O O . GLY A 1 105 ? 18.550 -3.994 -15.261 1.00 85.56 105 GLY A O 1
ATOM 784 N N . GLN A 1 106 ? 16.322 -3.888 -15.155 1.00 82.31 106 GLN A N 1
ATOM 785 C CA . GLN A 1 106 ? 16.173 -3.446 -16.550 1.00 82.31 106 GLN A CA 1
ATOM 786 C C . GLN A 1 106 ? 16.807 -2.071 -16.801 1.00 82.31 106 GLN A C 1
ATOM 788 O O . GLN A 1 106 ? 17.449 -1.863 -17.834 1.00 82.31 106 GLN A O 1
ATOM 793 N N . VAL A 1 107 ? 16.667 -1.133 -15.860 1.00 84.94 107 VAL A N 1
ATOM 794 C CA . VAL A 1 107 ? 17.299 0.192 -15.947 1.00 84.94 107 VAL A CA 1
ATOM 795 C C . VAL A 1 107 ? 18.824 0.085 -15.887 1.00 84.94 107 VAL A C 1
ATOM 797 O O . VAL A 1 107 ? 19.502 0.815 -16.617 1.00 84.94 107 VAL A O 1
ATOM 800 N N . GLU A 1 108 ? 19.378 -0.810 -15.069 1.00 89.00 108 GLU A N 1
ATOM 801 C CA . GLU A 1 108 ? 20.821 -1.078 -15.022 1.00 89.00 108 GLU A CA 1
ATOM 802 C C . GLU A 1 108 ? 21.330 -1.639 -16.352 1.00 89.00 108 GLU A C 1
ATOM 804 O O . GLU A 1 108 ? 22.281 -1.097 -16.919 1.00 89.00 108 GLU A O 1
ATOM 809 N N . ILE A 1 109 ? 20.642 -2.640 -16.911 1.00 90.12 109 ILE A N 1
ATOM 810 C CA . ILE A 1 109 ? 20.983 -3.227 -18.216 1.00 90.12 109 ILE A CA 1
ATOM 811 C C . ILE A 1 109 ? 20.960 -2.159 -19.317 1.00 90.12 109 ILE A C 1
ATOM 813 O O . ILE A 1 109 ? 21.922 -2.034 -20.074 1.00 90.12 109 ILE A O 1
ATOM 817 N N . LEU A 1 110 ? 19.896 -1.353 -19.395 1.00 83.00 110 LEU A N 1
ATOM 818 C CA . LEU A 1 110 ? 19.789 -0.274 -20.384 1.00 83.00 110 LEU A CA 1
ATOM 819 C C . LEU A 1 110 ? 20.848 0.811 -20.177 1.00 83.00 110 LEU A C 1
ATOM 821 O O . LEU A 1 110 ? 21.350 1.380 -21.144 1.00 83.00 110 LEU A O 1
ATOM 825 N N . THR A 1 111 ? 21.204 1.111 -18.928 1.00 85.94 111 THR A N 1
ATOM 826 C CA . THR A 1 111 ? 22.264 2.080 -18.627 1.00 85.94 111 THR A CA 1
ATOM 827 C C . THR A 1 111 ? 23.616 1.567 -19.111 1.00 85.94 111 THR A C 1
ATOM 829 O O . THR A 1 111 ? 24.345 2.326 -19.745 1.00 85.94 111 THR A O 1
ATOM 832 N N . HIS A 1 112 ? 23.906 0.282 -18.919 1.00 85.62 112 HIS A N 1
ATOM 833 C CA . HIS A 1 112 ? 25.130 -0.327 -19.425 1.00 85.62 112 HIS A CA 1
ATOM 834 C C . HIS A 1 112 ? 25.160 -0.401 -20.962 1.00 85.62 112 HIS A C 1
ATOM 836 O O . HIS A 1 112 ? 26.169 -0.075 -21.581 1.00 85.62 112 HIS A O 1
ATOM 842 N N . GLN A 1 113 ? 24.038 -0.739 -21.609 1.00 83.94 113 GLN A N 1
ATOM 843 C CA . GLN A 1 113 ? 23.932 -0.693 -23.074 1.00 83.94 113 GLN A CA 1
ATOM 844 C C . GLN A 1 113 ? 24.160 0.721 -23.625 1.00 83.94 113 GLN A C 1
ATOM 846 O O . GLN A 1 113 ? 24.828 0.888 -24.644 1.00 83.94 113 GLN A O 1
ATOM 851 N N . LEU A 1 114 ? 23.647 1.751 -22.944 1.00 80.56 114 LEU A N 1
ATOM 852 C CA . LEU A 1 114 ? 23.901 3.144 -23.311 1.00 80.56 114 LEU A CA 1
ATOM 853 C C . LEU A 1 114 ? 25.380 3.521 -23.178 1.00 80.56 114 LEU A C 1
ATOM 855 O O . LEU A 1 114 ? 25.874 4.251 -24.035 1.00 80.56 114 LEU A O 1
ATOM 859 N N . GLU A 1 115 ? 26.082 3.045 -22.148 1.00 87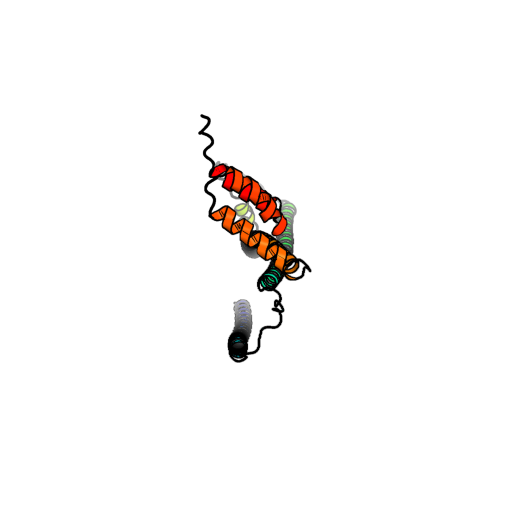.94 115 GLU A N 1
ATOM 860 C CA . GLU A 1 115 ? 27.532 3.247 -22.011 1.00 87.94 115 GLU A CA 1
ATOM 861 C C . GLU A 1 115 ? 28.295 2.606 -23.172 1.00 87.94 115 GLU A C 1
ATOM 863 O O . GLU A 1 115 ? 29.074 3.295 -23.828 1.00 87.94 115 GLU A O 1
ATOM 868 N N . ILE A 1 116 ? 27.996 1.347 -23.509 1.00 88.38 116 ILE A N 1
ATOM 869 C CA . ILE A 1 116 ? 28.634 0.641 -24.634 1.00 88.38 116 ILE A CA 1
ATOM 870 C C . ILE A 1 116 ? 28.423 1.404 -25.950 1.00 88.38 116 ILE A C 1
ATOM 872 O O . ILE A 1 116 ? 29.378 1.682 -26.674 1.00 88.38 116 ILE A O 1
ATO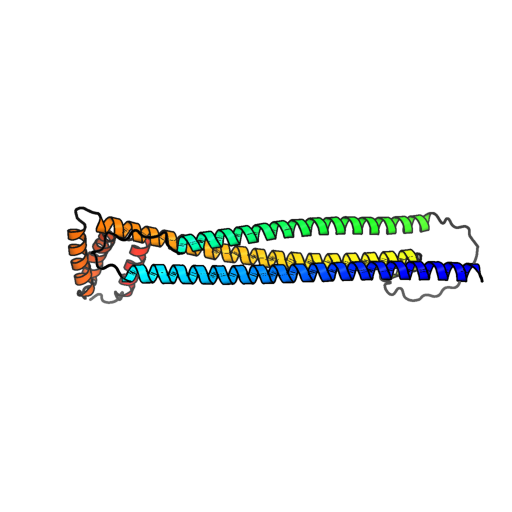M 876 N N . LEU A 1 117 ? 27.188 1.822 -26.249 1.00 80.94 117 LEU A N 1
ATOM 877 C CA . LEU A 1 117 ? 26.890 2.584 -27.469 1.00 80.94 117 LEU A CA 1
ATOM 878 C C . LEU A 1 117 ? 27.575 3.963 -27.483 1.00 80.94 117 LEU A C 1
ATOM 880 O O . LEU A 1 117 ? 27.947 4.474 -28.545 1.00 80.94 117 LEU A O 1
ATOM 884 N N . GLN A 1 118 ? 27.753 4.594 -26.318 1.00 79.94 118 GLN A N 1
ATOM 885 C CA . GLN A 1 118 ? 28.509 5.842 -26.202 1.00 79.94 118 GLN A CA 1
ATOM 886 C C . GLN A 1 118 ? 30.005 5.631 -26.445 1.00 79.94 118 GLN A C 1
ATOM 888 O O . GLN A 1 118 ? 30.619 6.460 -27.122 1.00 79.94 118 GLN A O 1
ATOM 893 N N . GLU A 1 119 ? 30.580 4.540 -25.945 1.00 86.06 119 GLU A N 1
ATOM 894 C CA . GLU A 1 119 ? 31.969 4.160 -26.205 1.00 86.06 119 GLU A CA 1
ATOM 895 C C . GLU A 1 119 ? 32.198 3.864 -27.692 1.00 86.06 119 GLU A C 1
ATOM 897 O O . GLU A 1 119 ? 33.120 4.424 -28.285 1.00 86.06 119 GLU A O 1
ATOM 902 N N . GLU A 1 120 ? 31.323 3.088 -28.339 1.00 82.50 120 GLU A N 1
ATOM 903 C CA . GLU A 1 120 ? 31.398 2.819 -29.784 1.00 82.50 120 GLU A CA 1
ATOM 904 C C . GLU A 1 120 ? 31.340 4.110 -30.613 1.00 82.50 120 GLU A C 1
ATOM 906 O O . GLU A 1 120 ? 32.113 4.304 -31.559 1.00 82.50 120 GLU A O 1
ATOM 911 N N . LYS A 1 121 ? 30.470 5.051 -30.225 1.00 76.75 121 LYS A N 1
ATOM 912 C CA . LYS A 1 121 ? 30.409 6.375 -30.852 1.00 76.75 121 LYS A CA 1
ATOM 913 C C . LYS A 1 121 ? 31.724 7.145 -30.683 1.00 76.75 121 LYS A C 1
ATOM 915 O O . LYS A 1 121 ? 32.175 7.782 -31.638 1.00 76.75 121 LYS A O 1
ATOM 920 N N . GLN A 1 122 ? 32.333 7.122 -29.497 1.00 79.06 122 GLN A N 1
ATOM 921 C CA . GLN A 1 122 ? 33.612 7.797 -29.245 1.00 79.06 122 GLN A CA 1
ATOM 922 C C . GLN A 1 122 ? 34.761 7.166 -30.042 1.00 79.06 122 GLN A C 1
ATOM 924 O O . GLN A 1 122 ? 35.571 7.894 -30.618 1.00 79.06 122 GLN A O 1
ATOM 929 N N . GLN A 1 123 ? 34.798 5.836 -30.150 1.00 80.69 123 GLN A N 1
ATOM 930 C CA . GLN A 1 123 ? 35.787 5.116 -30.956 1.00 80.69 123 GLN A CA 1
ATOM 931 C C . GLN A 1 123 ? 35.679 5.482 -32.440 1.00 80.69 123 GLN A C 1
ATOM 933 O O . GLN A 1 123 ? 36.686 5.803 -33.070 1.00 80.69 123 GLN A O 1
ATOM 938 N N . LEU A 1 124 ? 34.466 5.538 -32.999 1.00 72.88 124 LEU A N 1
ATOM 939 C CA . LEU A 1 124 ? 34.262 5.994 -34.379 1.00 72.88 124 LEU A CA 1
ATOM 940 C C . LEU A 1 124 ? 34.731 7.437 -34.590 1.00 72.88 124 LEU A C 1
ATOM 942 O O . LEU A 1 124 ? 35.324 7.752 -35.625 1.00 72.88 124 LEU A O 1
ATOM 946 N N . GLN A 1 125 ? 34.507 8.319 -33.614 1.00 73.44 125 GLN A N 1
ATOM 947 C CA . GLN A 1 125 ? 35.012 9.691 -33.668 1.00 73.44 125 GLN A CA 1
ATOM 948 C C . GLN A 1 125 ? 36.546 9.744 -33.643 1.00 73.44 125 GLN A C 1
ATOM 950 O O . GLN A 1 125 ? 37.121 10.510 -34.417 1.00 73.44 125 GLN A O 1
ATOM 955 N N . GLN A 1 126 ? 37.210 8.920 -32.827 1.00 75.88 126 GLN A N 1
ATOM 956 C CA . GLN A 1 126 ? 38.675 8.810 -32.799 1.00 75.88 126 GLN A CA 1
ATOM 957 C C . GLN A 1 126 ? 39.239 8.260 -34.111 1.00 75.88 126 GLN A C 1
ATOM 959 O O . GLN A 1 126 ? 40.110 8.895 -34.699 1.00 75.88 126 GLN A O 1
ATOM 964 N N . VAL A 1 127 ? 38.688 7.163 -34.640 1.00 72.56 127 VAL A N 1
ATOM 965 C CA . VAL A 1 127 ? 39.114 6.580 -35.928 1.00 72.56 127 VAL A CA 1
ATOM 966 C C . VAL A 1 127 ? 38.961 7.593 -37.068 1.00 72.56 127 VAL A C 1
ATOM 968 O O . VAL A 1 127 ? 39.829 7.712 -37.933 1.00 72.56 127 VAL A O 1
ATOM 971 N N . THR A 1 128 ? 37.887 8.387 -37.050 1.00 64.19 128 THR A N 1
ATOM 972 C CA . THR A 1 128 ? 37.682 9.461 -38.032 1.00 64.19 128 THR A CA 1
ATOM 973 C C . THR A 1 128 ? 38.719 10.582 -37.871 1.00 64.19 128 THR A C 1
ATOM 975 O O . THR A 1 128 ? 39.206 11.113 -38.869 1.00 64.19 128 THR A O 1
ATOM 978 N N . GLN A 1 129 ? 39.107 10.934 -36.641 1.00 65.44 129 GLN A N 1
ATOM 979 C CA . GLN A 1 129 ? 40.161 11.924 -36.384 1.00 65.44 129 GLN A CA 1
ATOM 980 C C . GLN A 1 129 ? 41.549 11.419 -36.808 1.00 65.44 129 GLN A C 1
ATOM 982 O O . GLN A 1 129 ? 42.280 12.149 -37.482 1.00 65.44 129 GLN A O 1
ATOM 987 N N . GLU A 1 130 ? 41.896 10.169 -36.511 1.00 65.44 130 GLU A N 1
ATOM 988 C CA . GLU A 1 130 ? 43.166 9.547 -36.908 1.00 65.44 130 GLU A CA 1
ATOM 989 C C . GLU A 1 130 ? 43.293 9.421 -38.431 1.00 65.44 130 GLU A C 1
ATOM 991 O O . GLU A 1 130 ? 44.333 9.764 -38.995 1.00 65.44 130 GLU A O 1
ATOM 996 N N . ALA A 1 131 ? 42.213 9.057 -39.131 1.00 58.59 131 ALA A N 1
ATOM 997 C CA . ALA A 1 131 ? 42.176 9.051 -40.595 1.00 58.59 131 ALA A CA 1
ATOM 998 C C . ALA A 1 131 ? 42.395 10.453 -41.202 1.00 58.59 131 ALA A C 1
ATOM 1000 O O . ALA A 1 131 ? 42.951 10.579 -42.296 1.00 58.59 131 ALA A O 1
ATOM 1001 N N . THR A 1 132 ? 42.003 11.520 -40.493 1.00 53.09 132 THR A N 1
ATOM 1002 C CA . THR A 1 132 ? 42.266 12.905 -40.921 1.00 53.09 132 THR A CA 1
ATOM 1003 C C . THR A 1 132 ? 43.671 13.407 -40.587 1.00 53.09 132 THR A C 1
ATOM 1005 O O . THR A 1 132 ? 44.161 14.283 -41.295 1.00 53.09 132 THR A O 1
ATOM 1008 N N . GLN A 1 133 ? 44.344 12.850 -39.574 1.00 55.19 133 GLN A N 1
ATOM 1009 C CA . GLN A 1 133 ? 45.728 13.200 -39.220 1.00 55.19 133 GLN A CA 1
ATOM 1010 C C . GLN A 1 133 ? 46.771 12.360 -39.981 1.00 55.19 133 GLN A C 1
ATOM 1012 O O . GLN A 1 133 ? 47.844 12.862 -40.304 1.00 55.19 133 GLN A O 1
ATOM 1017 N N . GLY A 1 134 ? 46.448 11.111 -40.334 1.00 48.12 134 GLY A N 1
ATOM 1018 C CA . GLY A 1 134 ? 47.310 10.217 -41.118 1.00 48.12 134 GLY A CA 1
ATOM 1019 C C . GLY A 1 134 ? 47.369 10.539 -42.616 1.00 48.12 134 GLY A C 1
ATOM 1020 O O . GLY A 1 134 ? 48.260 10.062 -43.319 1.00 48.12 134 GLY A O 1
ATOM 1021 N N . ARG A 1 135 ? 46.468 11.390 -43.126 1.00 45.78 135 ARG A N 1
ATOM 1022 C CA . ARG A 1 135 ? 46.535 11.914 -44.497 1.00 45.78 135 ARG A CA 1
ATOM 1023 C C . ARG A 1 135 ? 47.459 13.131 -44.535 1.00 45.78 135 ARG A C 1
ATOM 1025 O O . ARG A 1 135 ? 47.032 14.264 -44.738 1.00 45.78 135 ARG A O 1
ATOM 1032 N N . GLY A 1 136 ? 48.743 12.858 -44.309 1.00 42.88 136 GLY A N 1
ATOM 1033 C CA . GLY A 1 136 ? 49.830 13.795 -44.534 1.00 42.88 136 GLY A CA 1
ATOM 1034 C C . GLY A 1 136 ? 49.726 14.405 -45.929 1.00 42.88 136 GLY A C 1
ATOM 1035 O O . GLY A 1 136 ? 49.586 13.719 -46.941 1.00 42.88 136 GLY A O 1
ATOM 1036 N N . THR A 1 137 ? 49.758 15.724 -45.934 1.00 41.88 137 THR A N 1
ATOM 1037 C CA . THR A 1 137 ? 49.831 16.625 -47.072 1.00 41.88 137 THR A CA 1
ATOM 1038 C C . THR A 1 137 ? 50.934 16.219 -48.055 1.00 41.88 137 THR A C 1
ATOM 1040 O O . THR A 1 137 ? 52.110 16.482 -47.813 1.00 41.88 137 THR A O 1
ATOM 1043 N N . ALA A 1 138 ? 50.557 15.640 -49.195 1.00 39.16 138 ALA A N 1
ATOM 1044 C CA . ALA A 1 138 ? 51.248 15.937 -50.443 1.00 39.16 138 ALA A CA 1
ATOM 1045 C C . ALA A 1 138 ? 50.594 17.208 -51.004 1.00 39.16 138 ALA A C 1
ATOM 1047 O O . ALA A 1 138 ? 49.398 17.212 -51.297 1.00 39.16 138 ALA A O 1
ATOM 1048 N N . GLU A 1 139 ? 51.361 18.298 -51.051 1.00 44.97 139 GLU A N 1
ATOM 1049 C CA . GLU A 1 139 ? 50.979 19.561 -51.692 1.00 44.97 139 GLU A CA 1
ATOM 1050 C C . GLU A 1 139 ? 50.407 19.335 -53.105 1.00 44.97 139 GLU A C 1
ATOM 1052 O O . GLU A 1 139 ? 50.809 18.413 -53.819 1.00 44.97 139 GLU A O 1
ATOM 1057 N N . PRO A 1 140 ? 49.544 20.253 -53.564 1.00 42.72 140 PRO A N 1
ATOM 1058 C CA . PRO A 1 140 ? 50.047 21.156 -54.585 1.00 42.72 140 PRO A CA 1
ATOM 1059 C C . PRO A 1 140 ? 49.765 22.624 -54.263 1.00 42.72 140 PRO A C 1
ATOM 1061 O O . PRO A 1 140 ? 48.801 23.015 -53.607 1.00 42.72 140 PRO A O 1
ATOM 1064 N N . THR A 1 141 ? 50.698 23.424 -54.739 1.00 42.72 141 THR A N 1
ATOM 1065 C CA . THR A 1 141 ? 50.962 24.821 -54.446 1.00 42.72 141 THR A CA 1
ATOM 1066 C C . THR A 1 141 ? 49.979 25.770 -55.160 1.00 42.72 141 THR A C 1
ATOM 1068 O O . THR A 1 141 ? 49.687 25.590 -56.339 1.00 42.72 141 THR A O 1
ATOM 1071 N N . THR A 1 142 ? 49.627 26.870 -54.466 1.00 38.88 142 THR A N 1
ATOM 1072 C CA . THR A 1 142 ? 49.208 28.229 -54.942 1.00 38.88 142 THR A CA 1
ATOM 1073 C C . THR A 1 142 ? 47.780 28.487 -55.498 1.00 38.88 142 THR A C 1
ATOM 1075 O O . THR A 1 142 ? 47.135 27.566 -55.978 1.00 38.88 142 THR A O 1
ATOM 1078 N N . PRO A 1 143 ? 47.293 29.761 -55.543 1.00 49.47 143 PRO A N 1
ATOM 1079 C CA . PRO A 1 143 ? 47.130 30.705 -54.420 1.00 49.47 143 PRO A CA 1
ATOM 1080 C C . PRO A 1 143 ? 45.769 31.473 -54.412 1.00 49.47 143 PRO A C 1
ATOM 1082 O O . PRO A 1 143 ? 45.130 31.651 -55.440 1.00 49.47 143 PRO A O 1
ATOM 1085 N N . ARG A 1 144 ? 45.412 32.022 -53.234 1.00 42.97 144 ARG A N 1
ATOM 1086 C CA . ARG A 1 144 ? 44.556 33.209 -52.948 1.00 42.97 144 ARG A CA 1
ATOM 1087 C C . ARG A 1 144 ? 43.273 33.450 -53.776 1.00 42.97 144 ARG A C 1
ATOM 1089 O O . ARG A 1 144 ? 43.347 33.911 -54.902 1.00 42.97 144 ARG A O 1
ATOM 1096 N N . HIS A 1 145 ? 42.132 33.486 -53.082 1.00 35.19 145 HIS A N 1
ATOM 1097 C CA . HIS A 1 145 ? 41.268 34.676 -53.058 1.00 35.19 145 HIS A CA 1
ATOM 1098 C C . HIS A 1 145 ? 40.489 34.746 -51.738 1.00 35.19 145 HIS A C 1
ATOM 1100 O O . HIS A 1 145 ? 39.838 33.793 -51.323 1.00 35.19 145 HIS A O 1
ATOM 1106 N N . SER A 1 146 ? 40.612 35.887 -51.066 1.00 52.06 146 SER A N 1
ATOM 1107 C CA . SER A 1 146 ? 39.899 36.236 -49.842 1.00 52.06 146 SER A CA 1
ATOM 1108 C C . SER A 1 146 ? 38.415 36.444 -50.129 1.00 52.06 146 SER A C 1
ATOM 1110 O O . SER A 1 146 ? 38.087 37.281 -50.968 1.00 52.06 146 SER A O 1
ATOM 1112 N N . VAL A 1 147 ? 37.533 35.785 -49.377 1.00 38.34 147 VAL A N 1
ATOM 1113 C CA . VAL A 1 147 ? 36.168 36.276 -49.145 1.00 38.34 147 VAL A CA 1
ATOM 1114 C C . VAL A 1 147 ? 35.802 35.993 -47.691 1.00 38.34 147 VAL A C 1
ATOM 1116 O O . VAL A 1 147 ? 35.663 34.848 -47.276 1.00 38.34 147 VAL A O 1
ATOM 1119 N N . SER A 1 148 ? 35.695 37.069 -46.917 1.00 47.78 148 SER A N 1
ATOM 1120 C CA . SER A 1 148 ? 35.073 37.091 -45.597 1.00 47.78 148 SER A CA 1
ATOM 1121 C C . SER A 1 148 ? 33.590 36.740 -45.718 1.00 47.78 148 SER A C 1
ATOM 1123 O O . SER A 1 148 ? 32.901 37.319 -46.557 1.00 47.78 148 SER A O 1
ATOM 1125 N N . GLY A 1 149 ? 33.067 35.871 -44.853 1.00 42.25 149 GLY A N 1
ATOM 1126 C CA . GLY A 1 149 ? 31.623 35.664 -44.779 1.00 42.25 149 GLY A CA 1
ATOM 1127 C C . GLY A 1 149 ? 31.186 34.565 -43.818 1.00 42.25 149 GLY A C 1
ATOM 1128 O O . GLY A 1 149 ? 31.286 33.394 -44.149 1.00 42.25 149 GLY A O 1
ATOM 1129 N N . LEU A 1 150 ? 30.629 34.991 -42.681 1.00 41.69 150 LEU A N 1
ATOM 1130 C CA . LEU A 1 150 ? 29.694 34.261 -41.816 1.00 41.69 150 LEU A CA 1
ATOM 1131 C C . LEU A 1 150 ? 30.144 32.900 -41.252 1.00 41.69 150 LEU A C 1
ATOM 1133 O O . LEU A 1 150 ? 29.749 31.844 -41.736 1.00 41.69 150 LEU A O 1
ATOM 1137 N N . GLU A 1 151 ? 30.792 32.934 -40.087 1.00 41.22 151 GLU A N 1
ATOM 1138 C CA . GLU A 1 151 ? 30.654 31.843 -39.117 1.00 41.22 151 GLU A CA 1
ATOM 1139 C C . GLU A 1 151 ? 29.297 31.976 -38.409 1.00 41.22 151 GLU A C 1
ATOM 1141 O O . GLU A 1 151 ? 29.170 32.514 -37.311 1.00 41.22 151 GLU A O 1
ATOM 1146 N N . ALA A 1 152 ? 28.243 31.521 -39.087 1.00 44.06 152 ALA A N 1
ATOM 1147 C CA . ALA A 1 152 ? 27.043 31.069 -38.401 1.00 44.06 152 ALA A CA 1
ATOM 1148 C C . ALA A 1 152 ? 27.376 29.706 -37.788 1.00 44.06 152 ALA A C 1
ATOM 1150 O O . ALA A 1 152 ? 27.876 28.832 -38.495 1.00 44.06 152 ALA A O 1
ATOM 1151 N N . GLY A 1 153 ? 27.134 29.552 -36.484 1.00 42.25 153 GLY A N 1
ATOM 1152 C CA . GLY A 1 153 ? 27.437 28.351 -35.710 1.00 42.25 153 GLY A CA 1
ATOM 1153 C C . GLY A 1 153 ? 26.965 27.078 -36.405 1.00 42.25 153 GLY A C 1
ATOM 1154 O O . GLY A 1 153 ? 25.804 26.684 -36.297 1.00 42.25 153 GLY A O 1
ATOM 1155 N N . ALA A 1 154 ? 27.882 26.427 -37.118 1.00 44.69 154 ALA A N 1
ATOM 1156 C CA . ALA A 1 154 ? 27.677 25.089 -37.618 1.00 44.69 154 ALA A CA 1
ATOM 1157 C C . ALA A 1 154 ? 27.605 24.191 -36.385 1.00 44.69 154 ALA A C 1
ATOM 1159 O O . ALA A 1 154 ? 28.596 24.005 -35.678 1.00 44.69 154 ALA A O 1
ATOM 1160 N N . SER A 1 155 ? 26.402 23.688 -36.102 1.00 45.47 155 SER A N 1
ATOM 1161 C CA . SER A 1 155 ? 26.193 22.658 -35.091 1.00 45.47 155 SER A CA 1
ATOM 1162 C C . SER A 1 155 ? 27.274 21.584 -35.268 1.00 45.47 155 SER A C 1
ATOM 1164 O O . SER A 1 155 ? 27.494 21.160 -36.407 1.00 45.47 155 SER A O 1
ATOM 1166 N N . PRO A 1 156 ? 27.963 21.135 -34.203 1.00 55.19 156 PRO A N 1
ATOM 1167 C CA . PRO A 1 156 ? 29.064 20.174 -34.312 1.00 55.19 156 PRO A CA 1
ATOM 1168 C C . PRO A 1 156 ? 28.682 18.891 -35.077 1.00 55.19 156 PRO A C 1
ATOM 1170 O O . PRO A 1 156 ? 29.545 18.240 -35.660 1.00 55.19 156 PRO A O 1
ATOM 1173 N N . ASN A 1 157 ? 27.384 18.581 -35.185 1.00 53.56 157 ASN A N 1
ATOM 1174 C CA . ASN A 1 157 ? 26.855 17.494 -36.013 1.00 53.56 157 ASN A CA 1
ATOM 1175 C C . ASN A 1 157 ? 27.031 17.695 -37.536 1.00 53.56 157 ASN A C 1
ATOM 1177 O O . ASN A 1 157 ? 27.183 16.713 -38.258 1.00 53.56 157 ASN A O 1
ATOM 1181 N N . ALA A 1 158 ? 27.046 18.931 -38.045 1.00 53.19 158 ALA A N 1
ATOM 1182 C CA . ALA A 1 158 ? 27.167 19.215 -39.481 1.00 53.19 158 ALA A CA 1
ATOM 1183 C C . ALA A 1 158 ? 28.588 18.963 -40.021 1.00 53.19 158 ALA A C 1
ATOM 1185 O O . ALA A 1 158 ? 28.763 18.552 -41.166 1.00 53.19 158 ALA A O 1
ATOM 1186 N N . LEU A 1 159 ? 29.608 19.156 -39.179 1.00 51.12 159 LEU A N 1
ATOM 1187 C CA . LEU A 1 159 ? 31.016 18.925 -39.526 1.00 51.12 159 LEU A CA 1
ATOM 1188 C C . LEU A 1 159 ? 31.381 17.434 -39.572 1.00 51.12 159 LEU A C 1
ATOM 1190 O O . LEU A 1 159 ? 32.268 17.042 -40.329 1.00 51.12 159 LEU A O 1
ATOM 1194 N N . VAL A 1 160 ? 30.682 16.613 -38.784 1.00 54.66 160 VAL A N 1
ATOM 1195 C CA . VAL A 1 160 ? 30.823 15.150 -38.774 1.00 54.66 160 VAL A CA 1
ATOM 1196 C C . VAL A 1 160 ? 30.147 14.535 -40.006 1.00 54.66 160 VAL A C 1
ATOM 1198 O O . VAL A 1 160 ? 30.724 13.666 -40.654 1.00 54.66 160 VAL A O 1
ATOM 1201 N N . ALA A 1 161 ? 28.982 15.056 -40.406 1.00 52.00 161 ALA A N 1
ATOM 1202 C CA . ALA A 1 161 ? 28.253 14.610 -41.595 1.00 52.00 161 ALA A CA 1
ATOM 1203 C C . ALA A 1 161 ? 29.026 14.807 -42.915 1.00 52.00 161 ALA A C 1
ATOM 1205 O O . ALA A 1 161 ? 28.903 13.997 -43.824 1.00 52.00 161 ALA A O 1
ATOM 1206 N N . ALA A 1 162 ? 29.858 15.850 -43.018 1.00 55.25 162 ALA A N 1
ATOM 1207 C CA . ALA A 1 162 ? 30.606 16.167 -44.239 1.00 55.25 162 ALA A CA 1
ATOM 1208 C C . ALA A 1 162 ? 31.854 15.286 -44.483 1.00 55.25 162 ALA A C 1
ATOM 1210 O O . ALA A 1 162 ? 32.500 15.430 -45.521 1.00 55.25 162 ALA A O 1
ATOM 1211 N N . LYS A 1 163 ? 32.242 14.428 -43.524 1.00 59.91 163 LYS A N 1
ATOM 1212 C CA . LYS A 1 163 ? 33.510 13.667 -43.556 1.00 59.91 163 LYS A CA 1
ATOM 1213 C C . LYS A 1 163 ? 33.366 12.151 -43.404 1.00 59.91 163 LYS A C 1
ATOM 1215 O O . LYS A 1 163 ? 34.351 11.444 -43.599 1.00 59.91 163 LYS A O 1
ATOM 1220 N N . LEU A 1 164 ? 32.181 11.662 -43.055 1.00 62.28 164 LEU A N 1
ATOM 1221 C CA . LEU A 1 164 ? 31.880 10.233 -42.993 1.00 62.28 164 LEU A CA 1
ATOM 1222 C C . LEU A 1 164 ? 31.591 9.716 -44.406 1.00 62.28 164 LEU A C 1
ATOM 1224 O O . LEU A 1 164 ? 30.985 10.428 -45.207 1.00 62.28 164 LEU A O 1
ATOM 1228 N N . SER A 1 165 ? 31.997 8.484 -44.726 1.00 71.69 165 SER A N 1
ATOM 1229 C CA . SER A 1 165 ? 31.474 7.831 -45.934 1.00 71.69 165 SER A CA 1
ATOM 1230 C C . SER A 1 165 ? 29.953 7.687 -45.817 1.00 71.69 165 SER A C 1
ATOM 1232 O O . SER A 1 165 ? 29.442 7.551 -44.706 1.00 71.69 165 SER A O 1
ATOM 1234 N N . ASP A 1 166 ? 29.220 7.657 -46.933 1.00 75.81 166 ASP A N 1
ATOM 1235 C CA . ASP A 1 166 ? 27.749 7.538 -46.911 1.00 75.81 166 ASP A CA 1
ATOM 1236 C C . ASP A 1 166 ? 27.267 6.366 -46.031 1.00 75.81 166 ASP A C 1
ATOM 1238 O O . ASP A 1 166 ? 26.290 6.483 -45.294 1.00 75.81 166 ASP A O 1
ATOM 1242 N N . SER A 1 167 ? 28.012 5.255 -46.019 1.00 73.38 167 SER A N 1
ATOM 1243 C CA . SER A 1 167 ? 27.762 4.104 -45.142 1.00 73.38 167 SER A CA 1
ATOM 1244 C C . SER A 1 167 ? 27.983 4.390 -43.648 1.00 73.38 167 SER A C 1
ATOM 1246 O O . SER A 1 167 ? 27.200 3.943 -42.814 1.00 73.38 167 SER A O 1
ATOM 1248 N N . GLN A 1 168 ? 29.029 5.139 -43.292 1.00 76.19 168 GLN A N 1
ATOM 1249 C CA . GLN A 1 168 ? 29.324 5.530 -41.912 1.00 76.19 168 GLN A CA 1
ATOM 1250 C C . GLN A 1 168 ? 28.346 6.594 -41.409 1.00 76.19 168 GLN A C 1
ATOM 1252 O O . GLN A 1 168 ? 27.983 6.586 -40.235 1.00 76.19 168 GLN A O 1
ATOM 1257 N N . PHE A 1 169 ? 27.892 7.487 -42.292 1.00 78.81 169 PHE A N 1
ATOM 1258 C CA . PHE A 1 169 ? 26.854 8.459 -41.975 1.00 78.81 169 PHE A CA 1
ATOM 1259 C C . PHE A 1 169 ? 25.534 7.757 -41.651 1.00 78.81 169 PHE A C 1
ATOM 1261 O O . PHE A 1 169 ? 24.969 8.002 -40.588 1.00 78.81 169 PHE A O 1
ATOM 1268 N N . LEU A 1 170 ? 25.095 6.819 -42.501 1.00 82.94 170 LEU A N 1
ATOM 1269 C CA . LEU A 1 170 ? 23.895 6.014 -42.251 1.00 82.94 170 LEU A CA 1
ATOM 1270 C C . LEU A 1 170 ? 23.990 5.231 -40.932 1.00 82.94 170 LEU A C 1
ATOM 1272 O O . LEU A 1 170 ? 23.043 5.257 -40.148 1.00 82.94 170 LEU A O 1
ATOM 1276 N N . TYR A 1 171 ? 25.137 4.601 -40.650 1.00 83.62 171 TYR A N 1
ATOM 1277 C CA . TYR A 1 171 ? 25.358 3.892 -39.385 1.00 83.62 171 TYR A CA 1
ATOM 1278 C C . TYR A 1 171 ? 25.310 4.833 -38.172 1.00 83.62 171 TYR A C 1
ATOM 1280 O O . TYR A 1 171 ? 24.644 4.542 -37.182 1.00 83.62 171 TYR A O 1
ATOM 1288 N N . HIS A 1 172 ? 25.949 6.002 -38.255 1.00 83.31 172 HIS A N 1
ATOM 1289 C CA . HIS A 1 172 ? 25.916 6.997 -37.184 1.00 83.31 172 HIS A CA 1
ATOM 1290 C C . HIS A 1 172 ? 24.498 7.540 -36.945 1.00 83.31 172 HIS A C 1
ATOM 1292 O O . HIS A 1 172 ? 24.089 7.702 -35.796 1.00 83.31 172 HIS A O 1
ATOM 1298 N N . THR A 1 173 ? 23.723 7.794 -38.003 1.00 86.81 173 THR A N 1
ATOM 1299 C CA . THR A 1 173 ? 22.313 8.197 -37.886 1.00 86.81 173 THR A CA 1
ATOM 1300 C 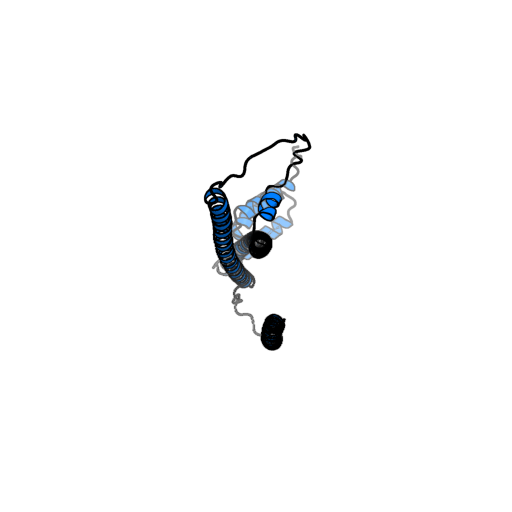C . THR A 1 173 ? 21.466 7.094 -37.250 1.00 86.81 173 THR A C 1
ATOM 1302 O O . THR A 1 173 ? 20.640 7.390 -36.388 1.00 86.81 173 THR A O 1
ATOM 1305 N N . GLN A 1 174 ? 21.699 5.829 -37.610 1.00 91.06 174 GLN A N 1
ATOM 1306 C CA . GLN A 1 174 ? 21.020 4.685 -37.000 1.00 91.06 174 GLN A CA 1
ATOM 1307 C C . GLN A 1 174 ? 21.348 4.554 -35.504 1.00 91.06 174 GLN A C 1
ATOM 1309 O O . GLN A 1 174 ? 20.432 4.422 -34.696 1.00 91.06 174 GLN A O 1
ATOM 1314 N N . LEU A 1 175 ? 22.624 4.663 -35.120 1.00 88.69 175 LEU A N 1
ATOM 1315 C CA . LEU A 1 175 ? 23.042 4.659 -33.714 1.00 88.69 175 LEU A CA 1
ATOM 1316 C C . LEU A 1 175 ? 22.424 5.821 -32.928 1.00 88.69 175 LEU A C 1
ATOM 1318 O O . LEU A 1 175 ? 21.997 5.642 -31.791 1.00 88.69 175 LEU A O 1
ATOM 1322 N N . GLN A 1 176 ? 22.339 7.016 -33.518 1.00 88.19 176 GLN A N 1
ATOM 1323 C CA . GLN A 1 176 ? 21.688 8.155 -32.869 1.00 88.19 176 GLN A CA 1
ATOM 1324 C C . GLN A 1 176 ? 20.197 7.916 -32.620 1.00 88.19 176 GLN A C 1
ATOM 1326 O O . GLN A 1 176 ? 19.713 8.273 -31.547 1.00 88.19 176 GLN A O 1
ATOM 1331 N N . ALA A 1 177 ? 19.489 7.307 -33.575 1.00 90.12 177 ALA A N 1
ATOM 1332 C CA . ALA A 1 177 ? 18.090 6.929 -33.393 1.00 90.12 177 ALA A CA 1
ATOM 1333 C C . ALA A 1 177 ? 17.940 5.895 -32.265 1.00 90.12 177 ALA A C 1
ATOM 1335 O O . ALA A 1 177 ? 17.152 6.108 -31.350 1.00 90.12 177 ALA A O 1
ATOM 1336 N N . GLN A 1 178 ? 18.781 4.855 -32.248 1.00 91.00 178 GLN A N 1
ATOM 1337 C CA . GLN A 1 178 ? 18.774 3.842 -31.186 1.00 91.00 178 GLN A CA 1
ATOM 1338 C C . GLN A 1 178 ? 19.066 4.431 -29.798 1.00 91.00 178 GLN A C 1
ATOM 1340 O O . GLN A 1 178 ? 18.404 4.075 -28.826 1.00 91.00 178 GLN A O 1
ATOM 1345 N N . ILE A 1 179 ? 20.019 5.365 -29.693 1.00 89.50 179 ILE A N 1
ATOM 1346 C CA . ILE A 1 179 ? 20.308 6.070 -28.435 1.00 89.50 179 ILE A CA 1
ATOM 1347 C C . ILE A 1 179 ? 19.096 6.896 -27.990 1.00 89.50 179 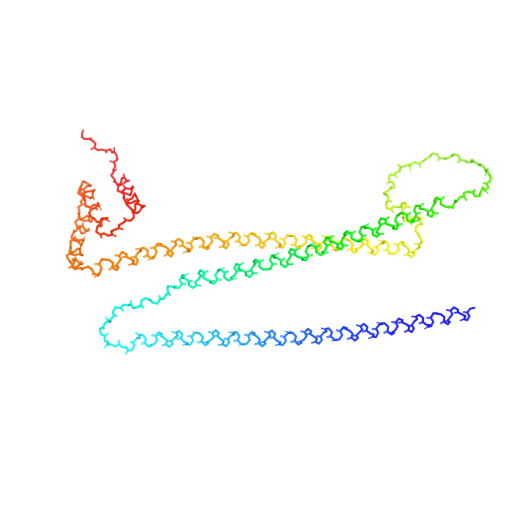ILE A C 1
ATOM 1349 O O . ILE A 1 179 ? 18.776 6.904 -26.801 1.00 89.50 179 ILE A O 1
ATOM 1353 N N . ALA A 1 180 ? 18.425 7.590 -28.913 1.00 91.50 180 ALA A N 1
ATOM 1354 C CA . ALA A 1 180 ? 17.244 8.386 -28.593 1.00 91.50 180 ALA A CA 1
ATOM 1355 C C . ALA A 1 180 ? 16.083 7.507 -28.096 1.00 91.50 180 ALA A C 1
ATOM 1357 O O . ALA A 1 180 ? 15.493 7.816 -27.059 1.00 91.50 180 ALA A O 1
ATOM 1358 N N . ASP A 1 181 ? 15.821 6.385 -28.768 1.00 92.75 181 ASP A N 1
ATOM 1359 C CA . ASP A 1 181 ? 14.783 5.424 -28.381 1.00 92.75 181 ASP A CA 1
ATOM 1360 C C . ASP A 1 181 ? 15.079 4.812 -27.001 1.00 92.75 181 ASP A C 1
ATOM 1362 O O . ASP A 1 181 ? 14.213 4.787 -26.123 1.00 92.75 181 ASP A O 1
ATOM 1366 N N . ALA A 1 182 ? 16.328 4.404 -26.755 1.00 88.62 182 ALA A N 1
ATOM 1367 C CA . ALA A 1 182 ? 16.754 3.866 -25.463 1.00 88.62 182 ALA A CA 1
ATOM 1368 C C . ALA A 1 182 ? 16.653 4.905 -24.330 1.00 88.62 182 ALA A C 1
ATOM 1370 O O . ALA A 1 182 ? 16.249 4.577 -23.213 1.00 88.62 182 ALA A O 1
ATOM 1371 N N . GLN A 1 183 ? 16.977 6.175 -24.598 1.00 90.38 183 GLN A N 1
ATOM 1372 C CA . GLN A 1 183 ? 16.806 7.264 -23.630 1.00 90.38 183 GLN A CA 1
ATOM 1373 C C . GLN A 1 183 ? 15.331 7.537 -23.325 1.00 90.38 183 GLN A C 1
ATOM 1375 O O . GLN A 1 183 ? 14.975 7.763 -22.163 1.00 90.38 183 GLN A O 1
ATOM 1380 N N . GLN A 1 184 ? 14.473 7.499 -24.344 1.00 94.81 184 GLN A N 1
ATOM 1381 C CA . GLN A 1 184 ? 13.033 7.648 -24.174 1.00 94.81 184 GLN A CA 1
ATOM 1382 C C . GLN A 1 184 ? 12.461 6.514 -23.319 1.00 94.81 184 GLN A C 1
ATOM 1384 O O . GLN A 1 184 ? 11.702 6.783 -22.383 1.00 94.81 184 GLN A O 1
ATOM 1389 N N . GLU A 1 185 ? 12.859 5.271 -23.591 1.00 90.69 185 GLU A N 1
ATOM 1390 C CA . GLU A 1 185 ? 12.402 4.105 -22.839 1.00 90.69 185 GLU A CA 1
ATOM 1391 C C . GLU A 1 185 ? 12.913 4.126 -21.396 1.00 90.69 185 GLU A C 1
ATOM 1393 O O . GLU A 1 185 ? 12.124 3.973 -20.464 1.00 90.69 185 GLU A O 1
ATOM 1398 N N . LYS A 1 186 ? 14.189 4.465 -21.172 1.00 90.06 186 LYS A N 1
ATOM 1399 C CA . LYS A 1 186 ? 14.724 4.708 -19.823 1.00 90.06 186 LYS A CA 1
ATOM 1400 C C . LYS A 1 186 ? 13.900 5.760 -19.074 1.00 90.06 186 LYS A C 1
ATOM 1402 O O . LYS A 1 186 ? 13.547 5.558 -17.914 1.00 90.06 186 LYS A O 1
ATOM 1407 N N . GLY A 1 187 ? 13.546 6.866 -19.729 1.00 91.69 187 GLY A N 1
ATOM 1408 C CA . GLY A 1 187 ? 12.693 7.902 -19.141 1.00 91.69 187 GLY A CA 1
ATOM 1409 C C . GLY A 1 187 ? 11.253 7.446 -18.870 1.00 91.69 187 GLY A C 1
ATOM 1410 O O . GLY A 1 187 ? 10.595 7.974 -17.971 1.00 91.69 187 GLY A O 1
ATOM 1411 N N . ARG A 1 188 ? 10.730 6.481 -19.633 1.00 95.69 188 ARG A N 1
ATOM 1412 C CA . ARG A 1 188 ? 9.427 5.846 -19.382 1.00 95.69 188 ARG A CA 1
ATOM 1413 C C . ARG A 1 188 ? 9.493 4.930 -18.158 1.00 95.69 188 ARG A C 1
ATOM 1415 O O . ARG A 1 188 ? 8.649 5.060 -17.274 1.00 95.69 188 ARG A O 1
ATOM 1422 N N . LEU A 1 189 ? 10.508 4.069 -18.080 1.00 89.75 189 LEU A N 1
ATOM 1423 C CA . LEU A 1 189 ? 10.702 3.130 -16.971 1.00 89.75 189 LEU A CA 1
ATOM 1424 C C . LEU A 1 189 ? 10.962 3.853 -15.646 1.00 89.75 189 LEU A C 1
ATOM 1426 O O . LEU A 1 189 ? 10.367 3.488 -14.638 1.00 89.75 189 LEU A O 1
ATOM 1430 N N . LEU A 1 190 ? 11.769 4.920 -15.647 1.00 90.31 190 LEU A N 1
ATOM 1431 C CA . LEU A 1 190 ? 12.012 5.723 -14.443 1.00 90.31 190 LEU A CA 1
ATOM 1432 C C . LEU A 1 190 ? 10.722 6.331 -13.880 1.00 90.31 190 LEU A C 1
ATOM 1434 O O . LEU A 1 190 ? 10.483 6.234 -12.682 1.00 90.31 190 LEU A O 1
ATOM 1438 N N . ARG A 1 191 ? 9.856 6.879 -14.743 1.00 93.88 191 ARG A N 1
ATOM 1439 C CA . ARG A 1 191 ? 8.541 7.389 -14.319 1.00 93.88 191 ARG A CA 1
ATOM 1440 C C . ARG A 1 191 ? 7.658 6.280 -13.753 1.00 93.88 191 ARG A C 1
ATOM 1442 O O . ARG A 1 191 ? 7.095 6.449 -12.682 1.00 93.88 191 ARG A O 1
ATOM 1449 N N . SER A 1 192 ? 7.613 5.124 -14.417 1.00 92.00 192 SER A N 1
ATOM 1450 C CA . SER A 1 192 ? 6.872 3.962 -13.912 1.00 92.00 192 SER A CA 1
ATOM 1451 C C . SER A 1 192 ? 7.390 3.478 -12.553 1.00 92.00 192 SER A C 1
ATOM 1453 O O . SER A 1 192 ? 6.601 3.018 -11.733 1.00 92.00 192 SER A O 1
ATOM 1455 N N . MET A 1 193 ? 8.700 3.550 -12.310 1.00 85.50 193 MET A N 1
ATOM 1456 C CA . MET A 1 193 ? 9.300 3.182 -11.028 1.00 85.50 193 MET A CA 1
ATOM 1457 C C . MET A 1 193 ? 8.931 4.185 -9.929 1.00 85.50 193 MET A C 1
ATOM 1459 O O . MET A 1 193 ? 8.643 3.774 -8.806 1.00 85.50 193 MET A O 1
ATOM 1463 N N . ASP A 1 194 ? 8.911 5.483 -10.239 1.00 90.12 194 ASP A N 1
ATOM 1464 C CA . ASP A 1 194 ? 8.463 6.510 -9.296 1.00 90.12 194 ASP A CA 1
ATOM 1465 C C . ASP A 1 194 ? 6.969 6.345 -8.953 1.00 90.12 194 ASP A C 1
ATOM 1467 O O . ASP A 1 194 ? 6.621 6.368 -7.771 1.00 90.12 194 ASP A O 1
ATOM 1471 N N . ASP A 1 195 ? 6.115 6.055 -9.942 1.00 91.44 195 ASP A N 1
ATOM 1472 C CA . ASP A 1 195 ? 4.686 5.772 -9.730 1.00 91.44 195 ASP A CA 1
ATOM 1473 C C . ASP A 1 195 ? 4.478 4.548 -8.816 1.00 91.44 195 ASP A C 1
ATOM 1475 O O . ASP A 1 195 ? 3.692 4.589 -7.866 1.00 91.44 195 ASP A O 1
ATOM 1479 N N . LEU A 1 196 ? 5.217 3.455 -9.054 1.00 85.38 196 LEU A N 1
ATOM 1480 C CA . LEU A 1 196 ? 5.168 2.258 -8.206 1.00 85.38 196 LEU A CA 1
ATOM 1481 C C . LEU A 1 196 ? 5.678 2.537 -6.790 1.00 85.38 196 LEU A C 1
ATOM 1483 O O . LEU A 1 196 ? 5.095 2.060 -5.817 1.00 85.38 196 LEU A O 1
ATOM 1487 N N . ARG A 1 197 ? 6.742 3.334 -6.650 1.00 88.00 197 ARG A N 1
ATOM 1488 C CA . ARG A 1 197 ? 7.279 3.726 -5.343 1.00 88.00 197 ARG A CA 1
ATOM 1489 C C . ARG A 1 197 ? 6.257 4.524 -4.539 1.00 88.00 197 ARG A C 1
ATOM 1491 O O . ARG A 1 197 ? 6.154 4.328 -3.328 1.00 88.00 197 ARG A O 1
ATOM 1498 N N . ASP A 1 198 ? 5.521 5.425 -5.178 1.00 88.19 198 ASP A N 1
ATOM 1499 C CA . ASP A 1 198 ? 4.482 6.197 -4.501 1.00 88.19 198 ASP A CA 1
ATOM 1500 C C . ASP A 1 198 ? 3.273 5.330 -4.130 1.00 88.19 198 ASP A C 1
ATOM 1502 O O . ASP A 1 198 ? 2.767 5.461 -3.013 1.00 88.19 198 ASP A O 1
ATOM 1506 N N . LEU A 1 199 ? 2.901 4.364 -4.975 1.00 88.38 199 LEU A N 1
ATOM 1507 C CA . LEU A 1 199 ? 1.884 3.363 -4.644 1.00 88.38 199 LEU A CA 1
ATOM 1508 C C . LEU A 1 199 ? 2.288 2.508 -3.430 1.00 88.38 199 LEU A C 1
ATOM 1510 O O . LEU A 1 199 ? 1.472 2.286 -2.537 1.00 88.38 199 LEU A O 1
ATOM 1514 N N . VAL A 1 200 ? 3.549 2.069 -3.347 1.00 85.69 200 VAL A N 1
ATOM 1515 C CA . VAL A 1 200 ? 4.063 1.320 -2.184 1.00 85.69 200 VAL A CA 1
ATOM 1516 C C . VAL A 1 200 ? 3.950 2.153 -0.905 1.00 85.69 200 VAL A C 1
ATOM 1518 O O . VAL A 1 200 ? 3.455 1.656 0.103 1.00 85.69 200 VAL A O 1
ATOM 1521 N N . LYS A 1 201 ? 4.314 3.442 -0.941 1.00 87.31 201 LYS A N 1
ATOM 1522 C CA . LYS A 1 201 ? 4.156 4.333 0.225 1.00 87.31 201 LYS A CA 1
ATOM 1523 C C . LYS A 1 201 ? 2.697 4.514 0.640 1.00 87.31 201 LYS A C 1
ATOM 1525 O O . LYS A 1 201 ? 2.428 4.746 1.817 1.00 87.31 201 LYS A O 1
ATOM 1530 N N . GLU A 1 202 ? 1.762 4.512 -0.306 1.00 88.12 202 GLU A N 1
ATOM 1531 C CA . GLU A 1 202 ? 0.331 4.578 -0.004 1.00 88.12 202 GLU A CA 1
ATOM 1532 C C . GLU A 1 202 ? -0.135 3.294 0.688 1.00 88.12 202 GLU A C 1
ATOM 1534 O O . GLU A 1 202 ? -0.746 3.360 1.755 1.00 88.12 202 GLU A O 1
ATOM 1539 N N . LYS A 1 203 ? 0.265 2.132 0.163 1.00 81.75 203 LYS A N 1
ATOM 1540 C CA . LYS A 1 203 ? -0.035 0.823 0.756 1.00 81.75 203 LYS A CA 1
ATOM 1541 C C . LYS A 1 203 ? 0.573 0.652 2.150 1.00 81.75 203 LYS A C 1
ATOM 1543 O O . LYS A 1 203 ? -0.116 0.168 3.042 1.00 81.75 203 LYS A O 1
ATOM 1548 N N . ASP A 1 204 ? 1.794 1.132 2.386 1.00 81.38 204 ASP A N 1
ATOM 1549 C CA . ASP A 1 204 ? 2.418 1.124 3.718 1.00 81.38 204 ASP A CA 1
ATOM 1550 C C . ASP A 1 204 ? 1.592 1.926 4.747 1.00 81.38 204 ASP A C 1
ATOM 1552 O O . ASP A 1 204 ? 1.470 1.528 5.907 1.00 81.38 204 ASP A O 1
ATOM 1556 N N . LYS A 1 205 ? 0.972 3.046 4.339 1.00 86.94 205 LYS A N 1
ATOM 1557 C CA . LYS A 1 205 ? 0.075 3.817 5.222 1.00 86.94 205 LYS A CA 1
ATOM 1558 C C . LYS A 1 205 ? -1.204 3.048 5.543 1.00 86.94 205 LYS A C 1
ATOM 1560 O O . LYS A 1 205 ? -1.669 3.104 6.682 1.00 86.94 205 LYS A O 1
ATOM 1565 N N . ASP A 1 206 ? -1.767 2.346 4.564 1.00 80.31 206 ASP A N 1
ATOM 1566 C CA . ASP A 1 206 ? -2.961 1.522 4.758 1.00 80.31 206 ASP A CA 1
ATOM 1567 C C . ASP A 1 206 ? -2.689 0.327 5.675 1.00 80.31 206 ASP A C 1
ATOM 1569 O O . ASP A 1 206 ? -3.500 0.054 6.565 1.00 80.31 206 ASP A O 1
ATOM 1573 N N . ILE A 1 207 ? -1.532 -0.329 5.519 1.00 80.00 207 ILE A N 1
ATOM 1574 C CA . ILE A 1 207 ? -1.069 -1.402 6.410 1.00 80.00 207 ILE A CA 1
ATOM 1575 C C . ILE A 1 207 ? -0.971 -0.874 7.841 1.00 80.00 207 ILE A C 1
ATOM 1577 O O . ILE A 1 207 ? -1.642 -1.404 8.723 1.00 80.00 207 ILE A O 1
ATOM 1581 N N . LEU A 1 208 ? -0.255 0.233 8.066 1.00 81.19 208 LEU A N 1
ATOM 1582 C CA . LEU A 1 208 ? -0.142 0.843 9.396 1.00 81.19 208 LEU A CA 1
ATOM 1583 C C . LEU A 1 208 ? -1.511 1.196 9.995 1.00 81.19 208 LEU A C 1
ATOM 1585 O O . LEU A 1 208 ? -1.737 1.042 11.197 1.00 81.19 208 LEU A O 1
ATOM 1589 N N . ARG A 1 209 ? -2.457 1.676 9.179 1.00 83.19 209 ARG A N 1
ATOM 1590 C CA . ARG A 1 209 ? -3.820 1.970 9.639 1.00 83.19 209 ARG A CA 1
ATOM 1591 C C . ARG A 1 209 ? -4.545 0.701 10.094 1.00 83.19 209 ARG A C 1
ATOM 1593 O O . ARG A 1 209 ? -5.159 0.716 11.159 1.00 83.19 209 ARG A O 1
ATOM 1600 N N . LEU A 1 210 ? -4.485 -0.371 9.307 1.00 77.06 210 LEU A N 1
ATOM 1601 C CA . LEU A 1 210 ? -5.138 -1.645 9.621 1.00 77.06 210 LEU A CA 1
ATOM 1602 C C . LEU A 1 210 ? -4.482 -2.351 10.811 1.00 77.06 210 LEU A C 1
ATOM 1604 O O . LEU A 1 210 ? -5.187 -2.885 11.661 1.00 77.06 210 LEU A O 1
ATOM 1608 N N . GLU A 1 211 ? -3.157 -2.309 10.929 1.00 77.75 211 GLU A N 1
ATOM 1609 C CA . GLU A 1 211 ? -2.439 -2.838 12.092 1.00 77.75 211 GLU A CA 1
ATOM 1610 C C . GLU A 1 211 ? -2.898 -2.164 13.387 1.00 77.75 211 GLU A C 1
ATOM 1612 O O . GLU A 1 211 ? -3.186 -2.849 14.372 1.00 77.75 211 GLU A O 1
ATOM 1617 N N . ASN A 1 212 ? -3.051 -0.836 13.374 1.00 76.31 212 ASN A N 1
ATOM 1618 C CA . ASN A 1 212 ? -3.592 -0.100 14.515 1.00 76.31 212 ASN A CA 1
ATOM 1619 C C . ASN A 1 212 ? -5.025 -0.543 14.854 1.00 76.31 212 ASN A C 1
ATOM 1621 O O . ASN A 1 212 ? -5.321 -0.788 16.022 1.00 76.31 212 ASN A O 1
ATOM 1625 N N . GLN A 1 213 ? -5.893 -0.726 13.854 1.00 77.81 213 GLN A N 1
ATOM 1626 C CA . GLN A 1 213 ? -7.258 -1.228 14.068 1.00 77.81 213 GLN A CA 1
ATOM 1627 C C . GLN A 1 213 ? -7.273 -2.639 14.667 1.00 77.81 213 GLN A C 1
ATOM 1629 O O . GLN A 1 213 ? -8.020 -2.907 15.608 1.00 77.81 213 GLN A O 1
ATOM 1634 N N . VAL A 1 214 ? -6.404 -3.531 14.188 1.00 75.19 214 VAL A N 1
ATOM 1635 C CA . VAL A 1 214 ? -6.268 -4.888 14.732 1.00 75.19 214 VAL A CA 1
ATOM 1636 C C . VAL A 1 214 ? -5.801 -4.851 16.187 1.00 75.19 214 VAL A C 1
ATOM 1638 O O . VAL A 1 214 ? -6.297 -5.625 17.007 1.00 75.19 214 VAL A O 1
ATOM 1641 N N . VAL A 1 215 ? -4.857 -3.972 16.534 1.00 78.81 215 VAL A N 1
ATOM 1642 C CA . VAL A 1 215 ? -4.405 -3.788 17.923 1.00 78.81 215 VAL A CA 1
ATOM 1643 C C . VAL A 1 215 ? -5.546 -3.275 18.802 1.00 78.81 215 VAL A C 1
ATOM 1645 O O . VAL A 1 215 ? -5.766 -3.826 19.882 1.00 78.81 215 VAL A O 1
ATOM 1648 N N . GLU A 1 216 ? -6.305 -2.282 18.337 1.00 78.25 216 GLU A N 1
ATOM 1649 C CA . GLU A 1 216 ? -7.480 -1.770 19.049 1.00 78.25 216 GLU A CA 1
ATOM 1650 C C . GLU A 1 216 ? -8.514 -2.875 19.283 1.00 78.25 216 GLU A C 1
ATOM 1652 O O . GLU A 1 216 ? -8.946 -3.084 20.416 1.00 78.25 216 GLU A O 1
ATOM 1657 N N . LEU A 1 217 ? -8.879 -3.627 18.244 1.00 78.31 217 LEU A N 1
ATOM 1658 C CA . LEU A 1 217 ? -9.886 -4.685 18.329 1.00 78.31 217 LEU A CA 1
ATOM 1659 C C . LEU A 1 217 ? -9.447 -5.866 19.191 1.00 78.31 217 LEU A C 1
ATOM 1661 O O . LEU A 1 217 ? -10.264 -6.400 19.941 1.00 78.31 217 LEU A O 1
ATOM 1665 N N . LYS A 1 218 ? -8.164 -6.241 19.158 1.00 79.50 218 LYS A N 1
ATOM 1666 C CA . LYS A 1 218 ? -7.601 -7.205 20.116 1.00 79.50 218 LYS A CA 1
ATOM 1667 C C . LYS A 1 218 ? -7.716 -6.687 21.545 1.00 79.50 218 LYS A C 1
ATOM 1669 O O . LYS A 1 218 ? -8.172 -7.417 22.417 1.00 79.50 218 LYS A O 1
ATOM 1674 N N . GLY A 1 219 ? -7.394 -5.413 21.770 1.00 79.44 219 GLY A N 1
ATOM 1675 C CA . GLY A 1 219 ? -7.585 -4.765 23.065 1.00 79.44 219 GLY A CA 1
ATOM 1676 C C . GLY A 1 219 ? -9.045 -4.796 23.528 1.00 79.44 219 GLY A C 1
ATOM 1677 O O . GLY A 1 219 ? -9.317 -5.118 24.683 1.00 79.44 219 GLY A O 1
ATOM 1678 N N . TRP A 1 220 ? -9.998 -4.525 22.632 1.00 79.69 220 TRP A N 1
ATOM 1679 C CA . TRP A 1 220 ? -11.431 -4.650 22.914 1.00 79.69 220 TRP A CA 1
ATOM 1680 C C . TRP A 1 220 ? -11.829 -6.078 23.280 1.00 79.69 220 TRP A C 1
ATOM 1682 O O . TRP A 1 220 ? -12.527 -6.267 24.276 1.00 79.69 220 TRP A O 1
ATOM 1692 N N . HIS A 1 221 ? -11.374 -7.069 22.516 1.00 78.31 221 HIS A N 1
ATOM 1693 C CA . HIS A 1 221 ? -11.673 -8.474 22.772 1.00 78.31 221 HIS A CA 1
ATOM 1694 C C . HIS A 1 221 ? -11.130 -8.930 24.131 1.00 78.31 221 HIS A C 1
ATOM 1696 O O . HIS A 1 221 ? -11.897 -9.435 24.946 1.00 78.31 221 HIS A O 1
ATOM 1702 N N . ASP A 1 222 ? -9.864 -8.630 24.434 1.00 80.75 222 ASP A N 1
ATOM 1703 C CA . ASP A 1 222 ? -9.235 -8.963 25.716 1.00 80.75 222 ASP A CA 1
ATOM 1704 C C . ASP A 1 222 ? -9.969 -8.334 26.910 1.00 80.75 222 ASP A C 1
ATOM 1706 O O . ASP A 1 222 ? -10.006 -8.904 28.004 1.00 80.75 222 ASP A O 1
ATOM 1710 N N . ARG A 1 223 ? -10.535 -7.132 26.735 1.00 80.06 223 ARG A N 1
ATOM 1711 C CA . ARG A 1 223 ? -11.342 -6.466 27.768 1.00 80.06 223 ARG A CA 1
ATOM 1712 C C . ARG A 1 223 ? -12.673 -7.172 27.987 1.00 80.06 223 ARG A C 1
ATOM 1714 O O . ARG A 1 223 ? -13.043 -7.381 29.139 1.00 80.06 223 ARG A O 1
ATOM 1721 N N . VAL A 1 224 ? -13.367 -7.537 26.911 1.00 80.31 224 VAL A N 1
ATOM 1722 C CA . VAL A 1 224 ? -14.633 -8.283 26.983 1.00 80.31 224 VAL A CA 1
ATOM 1723 C C . VAL A 1 224 ? -14.409 -9.645 27.635 1.00 80.31 224 VAL A C 1
ATOM 1725 O O . VAL A 1 224 ? -15.101 -9.972 28.594 1.00 80.31 224 VAL A O 1
ATOM 1728 N N . ASP A 1 225 ? -13.375 -10.376 27.226 1.00 80.75 225 ASP A N 1
ATOM 1729 C CA . ASP A 1 225 ? -13.049 -11.683 27.802 1.00 80.75 225 ASP A CA 1
ATOM 1730 C C . ASP A 1 225 ? -12.749 -11.587 29.305 1.00 80.75 225 ASP A C 1
ATOM 1732 O O . ASP A 1 225 ? -13.218 -12.407 30.094 1.00 80.75 225 ASP A O 1
ATOM 1736 N N . LYS A 1 226 ? -12.023 -10.549 29.745 1.00 79.00 226 LYS A N 1
ATOM 1737 C CA . LYS A 1 226 ? -11.773 -10.297 31.178 1.00 79.00 226 LYS A CA 1
ATOM 1738 C C . LYS A 1 226 ? -13.037 -9.923 31.949 1.00 79.00 226 LYS A C 1
ATOM 1740 O O . LYS A 1 226 ? -13.126 -10.232 33.138 1.00 79.00 226 LYS A O 1
ATOM 1745 N N . LEU A 1 227 ? -13.976 -9.233 31.305 1.00 76.06 227 LEU A N 1
ATOM 1746 C CA . LEU A 1 227 ? -15.258 -8.867 31.901 1.00 76.06 227 LEU A CA 1
ATOM 1747 C C . LEU A 1 227 ? -16.183 -10.078 32.041 1.00 76.06 227 LEU A C 1
ATOM 1749 O O . LEU A 1 227 ? -16.852 -10.176 33.065 1.00 76.06 227 LEU A O 1
ATOM 1753 N N . ASP A 1 228 ? -16.175 -10.999 31.076 1.00 75.75 228 ASP A N 1
ATOM 1754 C CA . ASP A 1 228 ? -17.067 -12.164 31.046 1.00 75.75 228 ASP A CA 1
ATOM 1755 C C . ASP A 1 228 ? -16.522 -13.376 31.826 1.00 75.75 228 ASP A C 1
ATOM 1757 O O . ASP A 1 228 ? -17.303 -14.139 32.396 1.00 75.75 228 ASP A O 1
ATOM 1761 N N . ALA A 1 229 ? -15.198 -13.563 31.903 1.00 75.62 229 ALA A N 1
ATOM 1762 C CA . ALA A 1 229 ? -14.588 -14.773 32.474 1.00 75.62 229 ALA A CA 1
ATOM 1763 C C . ALA A 1 229 ? -14.267 -14.711 33.986 1.00 75.62 229 ALA A C 1
ATOM 1765 O O . ALA A 1 229 ? -13.766 -15.686 34.549 1.00 75.62 229 ALA A O 1
ATOM 1766 N N . GLY A 1 230 ? -14.508 -13.584 34.666 1.00 74.12 230 GLY A N 1
ATOM 1767 C CA . GLY A 1 230 ? -14.159 -13.411 36.083 1.00 74.12 230 GLY A CA 1
ATOM 1768 C C . GLY A 1 230 ? -15.185 -13.988 37.071 1.00 74.12 230 GLY A C 1
ATOM 1769 O O . GLY A 1 230 ? -16.388 -13.884 36.860 1.00 74.12 230 GLY A O 1
ATOM 1770 N N . GLU A 1 231 ? -14.732 -14.479 38.231 1.00 79.25 231 GLU A N 1
ATOM 1771 C CA . GLU A 1 231 ? -15.604 -14.906 39.352 1.00 79.25 231 GLU A CA 1
ATOM 1772 C C . GLU A 1 231 ? -16.558 -13.785 39.829 1.00 79.25 231 GLU A C 1
ATOM 1774 O O . GLU A 1 231 ? -17.641 -14.035 40.354 1.00 79.25 231 GLU A O 1
ATOM 1779 N N . HIS A 1 232 ? -16.184 -12.526 39.584 1.00 79.38 232 HIS A N 1
ATOM 1780 C CA . HIS A 1 232 ? -16.982 -11.337 39.889 1.00 79.38 232 HIS A CA 1
ATOM 1781 C C . HIS A 1 232 ? -17.614 -10.676 38.655 1.00 79.38 232 HIS A C 1
ATOM 1783 O O . HIS A 1 232 ? -18.147 -9.575 38.779 1.00 79.38 232 HIS A O 1
ATOM 1789 N N . ALA A 1 233 ? -17.588 -11.320 37.482 1.00 81.38 233 ALA A N 1
ATOM 1790 C CA . ALA A 1 233 ? -18.122 -10.788 36.223 1.00 81.38 233 ALA A CA 1
ATOM 1791 C C . ALA A 1 233 ? -19.563 -10.277 36.369 1.00 81.38 233 ALA A C 1
ATOM 1793 O O . ALA A 1 233 ? -19.856 -9.117 36.085 1.00 81.38 233 ALA A O 1
ATOM 1794 N N . ALA A 1 234 ? -20.452 -11.111 36.916 1.00 82.88 234 ALA A N 1
ATOM 1795 C CA . ALA A 1 234 ? -21.861 -10.769 37.103 1.00 82.88 234 ALA A CA 1
ATOM 1796 C C . ALA A 1 234 ? -22.065 -9.574 38.056 1.00 82.88 234 ALA A C 1
ATOM 1798 O O . ALA A 1 234 ? -22.879 -8.688 37.785 1.00 82.88 234 ALA A O 1
ATOM 1799 N N . THR A 1 235 ? -21.302 -9.517 39.151 1.00 86.31 235 THR A N 1
ATOM 1800 C CA . THR A 1 235 ? -21.365 -8.421 40.130 1.00 86.31 235 THR A CA 1
ATOM 1801 C C . THR A 1 235 ? -20.817 -7.124 39.543 1.00 86.31 235 THR A C 1
ATOM 1803 O O . THR A 1 235 ? -21.443 -6.073 39.681 1.00 86.31 235 THR A O 1
ATOM 1806 N N . ASN A 1 236 ? -19.690 -7.199 38.833 1.00 84.31 236 ASN A N 1
ATOM 1807 C CA . ASN A 1 236 ? -19.075 -6.062 38.155 1.00 84.31 236 ASN A CA 1
ATOM 1808 C C . ASN A 1 236 ? -19.991 -5.512 37.060 1.00 84.31 236 ASN A C 1
ATOM 1810 O O . ASN A 1 236 ? -20.130 -4.299 36.951 1.00 84.31 236 ASN A O 1
ATOM 1814 N N . LEU A 1 237 ? -20.674 -6.376 36.302 1.00 87.06 237 LEU A N 1
ATOM 1815 C CA . LEU A 1 237 ? -21.640 -5.970 35.282 1.00 87.06 237 LEU A CA 1
ATOM 1816 C C . LEU A 1 237 ? -22.865 -5.276 35.902 1.00 87.06 237 LEU A C 1
ATOM 1818 O O . LEU A 1 237 ? -23.307 -4.235 35.411 1.00 87.06 237 LEU A O 1
ATOM 1822 N N . ALA A 1 238 ? -23.404 -5.818 36.998 1.00 88.88 238 ALA A N 1
ATOM 1823 C CA . ALA A 1 238 ? -24.524 -5.209 37.715 1.00 88.88 238 ALA A CA 1
ATOM 1824 C C . ALA A 1 238 ? -24.148 -3.835 38.294 1.00 88.88 238 ALA A C 1
ATOM 1826 O O . ALA A 1 238 ? -24.910 -2.873 38.160 1.00 88.88 238 ALA A O 1
ATOM 1827 N N . TYR A 1 239 ? -22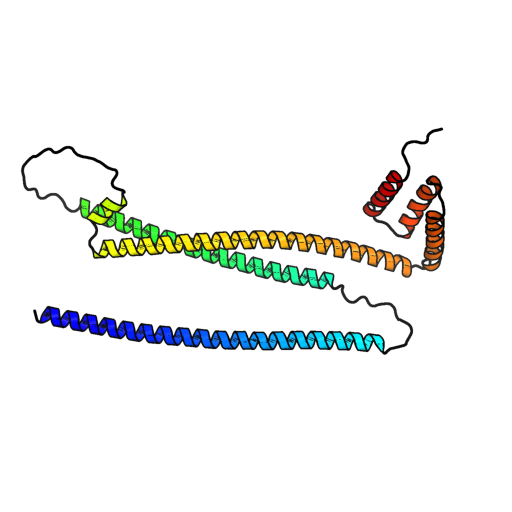.954 -3.727 38.883 1.00 92.75 239 TYR A N 1
ATOM 1828 C CA . TYR A 1 239 ? -22.430 -2.474 39.416 1.00 92.75 239 TYR A CA 1
ATOM 1829 C C . TYR A 1 239 ? -22.139 -1.455 38.305 1.00 92.75 239 TYR A C 1
ATOM 1831 O O . TYR A 1 239 ? -22.584 -0.313 38.392 1.00 92.75 239 TYR A O 1
ATOM 1839 N N . LEU A 1 240 ? -21.507 -1.879 37.207 1.00 91.50 240 LEU A N 1
ATOM 1840 C CA . LEU A 1 240 ? -21.268 -1.048 36.027 1.00 91.50 240 LEU A CA 1
ATOM 1841 C C . LEU A 1 240 ? -22.575 -0.494 35.461 1.00 91.50 240 LEU A C 1
ATOM 1843 O O . LEU A 1 240 ? -22.670 0.703 35.199 1.00 91.50 240 LEU A O 1
ATOM 1847 N N . LYS A 1 241 ? -23.603 -1.339 35.315 1.00 94.06 241 LYS A N 1
ATOM 1848 C CA . LYS A 1 241 ? -24.932 -0.912 34.866 1.00 94.06 241 LYS A CA 1
ATOM 1849 C C . LYS A 1 241 ? -25.494 0.177 35.777 1.00 94.06 241 LYS A C 1
ATOM 1851 O O . LYS A 1 241 ? -26.010 1.172 35.276 1.00 94.06 241 LYS A O 1
ATOM 1856 N N . HIS A 1 242 ? -25.374 0.019 37.094 1.00 96.12 242 HIS A N 1
ATOM 1857 C CA . HIS A 1 242 ? -25.810 1.040 38.044 1.00 96.12 242 HIS A CA 1
ATOM 1858 C C . HIS A 1 242 ? -25.018 2.350 37.893 1.00 96.12 242 HIS A C 1
ATOM 1860 O O . HIS A 1 242 ? -25.629 3.418 37.822 1.00 96.12 242 HIS A O 1
ATOM 1866 N N . CYS A 1 243 ? -23.688 2.284 37.774 1.00 93.75 243 CYS A N 1
ATOM 1867 C CA . CYS A 1 243 ? -22.837 3.458 37.564 1.00 93.75 243 CYS A CA 1
ATOM 1868 C C . CYS A 1 243 ? -23.179 4.197 36.264 1.00 93.75 243 CYS A C 1
ATOM 1870 O O . CYS A 1 243 ? -23.329 5.415 36.285 1.00 93.75 243 CYS A O 1
ATOM 1872 N N . VAL A 1 244 ? -23.352 3.478 35.151 1.00 93.12 244 VAL A N 1
ATOM 1873 C CA . VAL A 1 244 ? -23.670 4.069 33.840 1.00 93.12 244 VAL A CA 1
ATOM 1874 C C . VAL A 1 244 ? -25.070 4.679 33.830 1.00 93.12 244 VAL A C 1
ATOM 1876 O O . VAL A 1 244 ? -25.235 5.810 33.380 1.00 93.12 244 VAL A O 1
ATOM 1879 N N . VAL A 1 245 ? -26.079 3.985 34.367 1.00 95.06 245 VAL A N 1
ATOM 1880 C CA . VAL A 1 245 ? -27.445 4.530 34.461 1.00 95.06 245 VAL A CA 1
ATOM 1881 C C . VAL A 1 245 ? -27.465 5.790 35.326 1.00 95.06 245 VAL A C 1
ATOM 1883 O O . VAL A 1 245 ? -28.029 6.798 34.912 1.00 95.06 245 VAL A O 1
ATOM 1886 N N . THR A 1 246 ? -26.794 5.769 36.481 1.00 95.94 246 THR A N 1
ATOM 1887 C CA . THR A 1 246 ? -26.694 6.942 37.363 1.00 95.94 246 THR A CA 1
ATOM 1888 C C . THR A 1 246 ? -25.962 8.093 36.674 1.00 95.94 246 THR A C 1
ATOM 1890 O O . THR A 1 246 ? -26.411 9.232 36.755 1.00 95.94 246 THR A O 1
ATOM 1893 N N . TYR A 1 247 ? -24.880 7.806 35.943 1.00 93.62 247 TYR A N 1
ATOM 1894 C CA . TYR A 1 247 ? -24.145 8.798 35.156 1.00 93.62 247 TYR A CA 1
ATOM 1895 C C . TYR A 1 247 ? -25.022 9.450 34.077 1.00 93.62 247 TYR A C 1
ATOM 1897 O O . TYR A 1 247 ? -24.955 10.660 33.890 1.00 93.62 247 TYR A O 1
ATOM 1905 N N . MET A 1 248 ? -25.861 8.671 33.385 1.00 91.81 248 MET A N 1
ATOM 1906 C CA . MET A 1 248 ? -26.759 9.188 32.344 1.00 91.81 248 MET A CA 1
ATOM 1907 C C . MET A 1 248 ? -27.961 9.962 32.898 1.00 91.81 248 MET A C 1
ATOM 1909 O O . MET A 1 248 ? -28.479 10.835 32.208 1.00 91.81 248 MET A O 1
ATOM 1913 N N . GLN A 1 249 ? -28.428 9.623 34.101 1.00 95.44 249 GLN A N 1
ATOM 1914 C CA . GLN A 1 249 ? -29.598 10.250 34.725 1.00 95.44 249 GLN A CA 1
ATOM 1915 C C . GLN A 1 249 ? -29.255 11.498 35.541 1.00 95.44 249 GLN A C 1
ATOM 1917 O O . GLN A 1 249 ? -30.118 12.350 35.730 1.00 95.44 249 GLN A O 1
ATOM 1922 N N . THR A 1 250 ? -28.031 11.601 36.060 1.00 93.69 250 THR A N 1
ATOM 1923 C CA . THR A 1 250 ? -27.628 12.737 36.890 1.00 93.69 250 THR A CA 1
ATOM 1924 C C . THR A 1 250 ? -27.264 13.951 36.037 1.00 93.69 250 THR A C 1
ATOM 1926 O O . THR A 1 250 ? -26.439 13.868 35.126 1.00 93.69 250 THR A O 1
ATOM 1929 N N . GLU A 1 251 ? -27.856 15.100 36.358 1.00 91.56 251 GLU A N 1
ATOM 1930 C CA . GLU A 1 251 ? -27.493 16.396 35.770 1.00 91.56 251 GLU A CA 1
ATOM 1931 C C . GLU A 1 251 ? -26.278 17.028 36.468 1.00 91.56 251 GLU A C 1
ATOM 1933 O O . GLU A 1 251 ? -25.681 17.965 35.943 1.00 91.56 251 GLU A O 1
ATOM 1938 N N . ASP A 1 252 ? -25.885 16.511 37.640 1.00 92.12 252 ASP A N 1
ATOM 1939 C CA . ASP A 1 252 ? -24.772 17.051 38.417 1.00 92.12 252 ASP A CA 1
ATOM 1940 C C . ASP A 1 252 ? -23.409 16.637 37.819 1.00 92.12 252 ASP A C 1
ATOM 1942 O O . ASP A 1 252 ? -23.033 15.455 37.882 1.00 92.12 252 ASP A O 1
ATOM 1946 N N . PRO A 1 253 ? -22.605 17.593 37.310 1.00 88.00 253 PRO A N 1
ATOM 1947 C CA . PRO A 1 253 ? -21.297 17.298 36.737 1.00 88.00 253 PRO A CA 1
ATOM 1948 C C . PRO A 1 253 ? -20.312 16.746 37.775 1.00 88.00 253 PRO A C 1
ATOM 1950 O O . PRO A 1 253 ? -19.428 15.970 37.419 1.00 88.00 253 PRO A O 1
ATOM 1953 N N . SER A 1 254 ? -20.462 17.076 39.063 1.00 89.81 254 SER A N 1
ATOM 1954 C CA . SER A 1 254 ? -19.603 16.525 40.120 1.00 89.81 254 SER A CA 1
ATOM 1955 C C . SER A 1 254 ? -19.805 15.019 40.285 1.00 89.81 254 SER A C 1
ATOM 1957 O O . SER A 1 254 ? -18.844 14.269 40.481 1.00 89.81 254 SER A O 1
ATOM 1959 N N . THR A 1 255 ? -21.050 14.558 40.189 1.00 91.50 255 THR A N 1
ATOM 1960 C CA . THR A 1 255 ? -21.375 13.130 40.210 1.00 91.50 255 THR A CA 1
ATOM 1961 C C . THR A 1 255 ? -20.865 12.436 38.947 1.00 91.50 255 THR A C 1
ATOM 1963 O O . THR A 1 255 ? -20.265 11.366 39.046 1.00 91.50 255 THR A O 1
ATOM 1966 N N . GLN A 1 256 ? -21.001 13.064 37.774 1.00 91.44 256 GLN A N 1
ATOM 1967 C CA . GLN A 1 256 ? -20.456 12.529 36.519 1.00 91.44 256 GLN A CA 1
ATOM 1968 C C . GLN A 1 256 ? -18.926 12.369 36.569 1.00 91.44 256 GLN A C 1
ATOM 1970 O O . GLN A 1 256 ? -18.411 11.310 36.209 1.00 91.44 256 GLN A O 1
ATOM 1975 N N . ILE A 1 257 ? -18.201 13.371 37.082 1.00 90.06 257 ILE A N 1
ATOM 1976 C CA . ILE A 1 257 ? -16.739 13.320 37.253 1.00 90.06 257 ILE A CA 1
ATOM 1977 C C . ILE A 1 257 ? -16.331 12.210 38.229 1.00 90.06 257 ILE A C 1
ATOM 1979 O O . ILE A 1 257 ? -15.327 11.544 38.003 1.00 90.06 257 ILE A O 1
ATOM 1983 N N . ARG A 1 258 ? -17.097 11.973 39.301 1.00 92.75 258 ARG A N 1
ATOM 1984 C CA . ARG A 1 258 ? -16.792 10.921 40.289 1.00 92.75 258 ARG A CA 1
ATOM 1985 C C . ARG A 1 258 ? -17.059 9.507 39.778 1.00 92.75 258 ARG A C 1
ATOM 1987 O O . ARG A 1 258 ? -16.317 8.591 40.123 1.00 92.75 258 ARG A O 1
ATOM 1994 N N . LEU A 1 259 ? -18.106 9.320 38.976 1.00 93.25 259 LEU A N 1
ATOM 1995 C CA . LEU A 1 259 ? -18.463 8.012 38.421 1.00 93.25 259 LEU A CA 1
ATOM 1996 C C . LEU A 1 259 ? -17.549 7.597 37.263 1.00 93.25 259 LEU A C 1
ATOM 1998 O O . LEU A 1 259 ? -17.360 6.403 37.038 1.00 93.25 259 LEU A O 1
ATOM 2002 N N . LEU A 1 260 ? -16.955 8.556 36.548 1.00 90.31 260 LEU A N 1
ATOM 2003 C CA . LEU A 1 260 ? -16.156 8.261 35.364 1.00 90.31 260 LEU A CA 1
ATOM 2004 C C . LEU A 1 260 ? -14.915 7.387 35.642 1.00 90.31 260 LEU A C 1
ATOM 2006 O O . LEU A 1 260 ? -14.763 6.384 34.943 1.00 90.31 260 LEU A O 1
ATOM 2010 N N . PRO A 1 261 ? -14.057 7.669 36.645 1.00 90.56 261 PRO A N 1
ATOM 2011 C CA . PRO A 1 261 ? -12.919 6.807 36.956 1.00 90.56 261 PRO A CA 1
ATOM 2012 C C . PRO A 1 261 ? -13.344 5.382 37.311 1.00 90.56 261 PRO A C 1
ATOM 2014 O O . PRO A 1 261 ? -12.654 4.435 36.952 1.00 90.56 261 PRO A O 1
ATOM 2017 N N . VAL A 1 262 ? -14.500 5.223 37.966 1.00 91.19 262 VAL A N 1
ATOM 2018 C CA . VAL A 1 262 ? -15.050 3.914 38.344 1.00 91.19 262 VAL A CA 1
ATOM 2019 C C . VAL A 1 262 ? -15.473 3.129 37.103 1.00 91.19 262 VAL A C 1
ATOM 2021 O O . VAL A 1 262 ? -15.088 1.974 36.945 1.00 91.19 262 VAL A O 1
ATOM 2024 N N . VAL A 1 263 ? -16.205 3.765 36.184 1.00 90.75 263 VAL A N 1
ATOM 2025 C CA . VAL A 1 263 ? -16.589 3.159 34.899 1.00 90.75 263 VAL A CA 1
ATOM 2026 C C . VAL A 1 263 ? -15.349 2.804 34.074 1.00 90.75 263 VAL A C 1
ATOM 2028 O O . VAL A 1 263 ? -15.261 1.694 33.554 1.00 90.75 263 VAL A O 1
ATOM 2031 N N . ALA A 1 264 ? -14.372 3.711 34.006 1.00 89.81 264 ALA A N 1
ATOM 2032 C CA . ALA A 1 264 ? -13.119 3.507 33.288 1.00 89.81 264 ALA A CA 1
ATOM 2033 C C . ALA A 1 264 ? -12.285 2.359 33.877 1.00 89.81 264 ALA A C 1
ATOM 2035 O O . ALA A 1 264 ? -11.652 1.618 33.131 1.00 89.81 264 ALA A O 1
ATOM 2036 N N . GLU A 1 265 ? -12.282 2.194 35.200 1.00 88.69 265 GLU A N 1
ATOM 2037 C CA . GLU A 1 265 ? -11.560 1.116 35.877 1.00 88.69 265 GLU A CA 1
ATOM 2038 C C . GLU A 1 265 ? -12.227 -0.247 35.661 1.00 88.69 265 GLU A C 1
ATOM 2040 O O . GLU A 1 265 ? -11.535 -1.234 35.404 1.00 88.69 265 GLU A O 1
ATOM 2045 N N . ILE A 1 266 ? -13.564 -0.305 35.707 1.00 86.12 266 ILE A N 1
ATOM 2046 C CA . ILE A 1 266 ? -14.314 -1.545 35.456 1.00 86.12 266 ILE A CA 1
ATOM 2047 C C . ILE A 1 266 ? -14.161 -1.969 33.995 1.00 86.12 266 ILE A C 1
ATOM 2049 O O . ILE A 1 266 ? -13.842 -3.122 33.728 1.00 86.12 266 ILE A O 1
ATOM 2053 N N . LEU A 1 267 ? -14.327 -1.036 33.053 1.00 86.12 267 LEU A N 1
ATOM 2054 C CA . LEU A 1 267 ? -14.190 -1.298 31.618 1.00 86.12 267 LEU A CA 1
ATOM 2055 C C . LEU A 1 267 ? -12.736 -1.357 31.138 1.00 86.12 267 LEU A C 1
ATOM 2057 O O . LEU A 1 267 ? -12.505 -1.608 29.958 1.00 86.12 267 LEU A O 1
ATOM 2061 N N . LYS A 1 268 ? -11.761 -1.126 32.026 1.00 83.88 268 LYS A N 1
ATOM 2062 C CA . LYS A 1 268 ? -10.323 -1.118 31.717 1.00 83.88 268 LYS A CA 1
ATOM 2063 C C . LYS A 1 268 ? -9.985 -0.220 30.523 1.00 83.88 268 LYS A C 1
ATOM 2065 O O . LYS A 1 268 ? -9.291 -0.636 29.596 1.00 83.88 268 LYS A O 1
ATOM 2070 N N . PHE A 1 269 ? -10.482 1.015 30.553 1.00 85.75 269 PHE A N 1
ATOM 2071 C CA . PHE A 1 269 ? -10.140 2.026 29.554 1.00 85.75 269 PHE A CA 1
ATOM 2072 C C . PHE A 1 269 ? -8.624 2.220 29.487 1.00 85.75 269 PHE A C 1
ATOM 2074 O O . PHE A 1 269 ? -7.936 2.274 30.510 1.00 85.75 269 PHE A O 1
ATOM 2081 N N . SER A 1 270 ? -8.114 2.356 28.269 1.00 82.50 270 SER A N 1
ATOM 2082 C CA . SER A 1 270 ? -6.764 2.842 28.013 1.00 82.50 270 SER A CA 1
ATOM 2083 C C . SER A 1 270 ? -6.618 4.296 28.474 1.00 82.50 270 SER A C 1
ATOM 2085 O O . SER A 1 270 ? -7.600 5.026 28.628 1.00 82.50 270 SER A O 1
ATOM 2087 N N . ASN A 1 271 ? -5.375 4.742 28.664 1.00 83.75 271 ASN A N 1
ATOM 2088 C CA . ASN A 1 271 ? -5.094 6.134 29.030 1.00 83.75 271 ASN A CA 1
ATOM 2089 C C . ASN A 1 271 ? -5.651 7.118 27.985 1.00 83.75 271 ASN A C 1
ATOM 2091 O O . ASN A 1 271 ? -6.208 8.145 28.356 1.00 83.75 271 ASN A O 1
ATOM 2095 N N . VAL A 1 272 ? -5.584 6.755 26.698 1.00 84.12 272 VAL A N 1
ATOM 2096 C CA . VAL A 1 272 ? -6.108 7.567 25.590 1.00 84.12 272 VAL A CA 1
ATOM 2097 C C . VAL A 1 272 ? -7.631 7.696 25.672 1.00 84.12 272 VAL A C 1
ATOM 2099 O O . VAL A 1 272 ? -8.162 8.800 25.585 1.00 84.12 272 VAL A O 1
ATOM 2102 N N . GLU A 1 273 ? -8.348 6.590 25.891 1.00 84.50 273 GLU A N 1
ATOM 2103 C CA . GLU A 1 273 ? -9.810 6.605 26.062 1.00 84.50 273 GLU A CA 1
ATOM 2104 C C . GLU A 1 273 ? -10.209 7.439 27.291 1.00 84.50 273 GLU A C 1
ATOM 2106 O O . GLU A 1 273 ? -11.149 8.232 27.231 1.00 84.50 273 GLU A O 1
ATOM 2111 N N . ARG A 1 274 ? -9.464 7.325 28.400 1.00 87.50 274 ARG A N 1
ATOM 2112 C CA . ARG A 1 274 ? -9.708 8.110 29.619 1.00 87.50 274 ARG A CA 1
ATOM 2113 C C . ARG A 1 274 ? -9.558 9.615 29.362 1.00 87.50 274 ARG A C 1
ATOM 2115 O O . ARG A 1 274 ? -10.478 10.370 29.676 1.00 87.50 274 ARG A O 1
ATOM 2122 N N . GLU A 1 275 ? -8.471 10.037 28.718 1.00 87.25 275 GLU A N 1
ATOM 2123 C CA . GLU A 1 275 ? -8.237 11.440 28.343 1.00 87.25 275 GLU A CA 1
ATOM 2124 C C . GLU A 1 275 ? -9.308 11.980 27.381 1.00 87.25 275 GLU A C 1
ATOM 2126 O O . GLU A 1 275 ? -9.773 13.115 27.533 1.00 87.25 275 GLU A O 1
ATOM 2131 N N . GLN A 1 276 ? -9.751 11.178 26.405 1.00 87.31 276 GLN A N 1
ATOM 2132 C CA . GLN A 1 276 ? -10.818 11.567 25.475 1.00 87.31 276 GLN A CA 1
ATOM 2133 C C . GLN A 1 276 ? -12.144 11.826 26.197 1.00 87.31 276 GLN A C 1
ATOM 2135 O O . GLN A 1 276 ? -12.848 12.801 25.895 1.00 87.31 276 GLN A O 1
ATOM 2140 N N . VAL A 1 277 ? -12.491 10.981 27.171 1.00 85.81 277 VAL A N 1
ATOM 2141 C CA . VAL A 1 277 ? -13.735 11.139 27.927 1.00 85.81 277 VAL A CA 1
ATOM 2142 C C . VAL A 1 277 ? -13.645 12.311 28.909 1.00 85.81 277 VAL A C 1
ATOM 2144 O O . VAL A 1 277 ? -14.580 13.112 28.982 1.00 85.81 277 VAL A O 1
ATOM 2147 N N . GLU A 1 278 ? -12.509 12.499 29.584 1.00 87.06 278 GLU A N 1
ATOM 2148 C CA . GLU A 1 278 ? -12.254 13.668 30.441 1.00 87.06 278 GLU A CA 1
ATOM 2149 C C . GLU A 1 278 ? -12.295 14.986 29.653 1.00 87.06 278 GLU A C 1
ATOM 2151 O O . GLU A 1 278 ? -12.899 15.972 30.095 1.00 87.06 278 GLU A O 1
ATOM 2156 N N . THR A 1 279 ? -11.731 15.001 28.444 1.00 88.44 279 THR A N 1
ATOM 2157 C CA . THR A 1 279 ? -11.784 16.158 27.539 1.00 88.44 279 THR A CA 1
ATOM 2158 C C . THR A 1 279 ? -13.222 16.467 27.121 1.00 88.44 279 THR A C 1
ATOM 2160 O O . THR A 1 279 ? -13.634 17.630 27.097 1.00 88.44 279 THR A O 1
ATOM 2163 N N . SER A 1 280 ? -14.011 15.435 26.816 1.00 84.50 280 SER A N 1
ATOM 2164 C CA . SER A 1 280 ? -15.419 15.578 26.425 1.00 84.50 280 SER A CA 1
ATOM 2165 C C . SER A 1 280 ? -16.286 16.114 27.569 1.00 84.50 280 SER A C 1
ATOM 2167 O O . SER A 1 280 ? -17.142 16.971 27.343 1.00 84.50 280 SER A O 1
ATOM 2169 N N . LEU A 1 281 ? -16.028 15.674 28.803 1.00 83.62 281 LEU A N 1
ATOM 2170 C CA . LEU A 1 281 ? -16.671 16.190 30.016 1.00 83.62 281 LEU A CA 1
ATOM 2171 C C . LEU A 1 281 ? -16.291 17.645 30.292 1.00 83.62 281 LEU A C 1
ATOM 2173 O O . LEU A 1 281 ? -17.162 18.480 30.530 1.00 83.62 281 LEU A O 1
ATOM 2177 N N . SER A 1 282 ? -15.006 17.973 30.171 1.00 83.62 282 SER A N 1
ATOM 2178 C CA . SER A 1 282 ? -14.497 19.331 30.383 1.00 83.62 282 SER A CA 1
ATOM 2179 C C . SER A 1 282 ? -15.066 20.348 29.388 1.00 83.62 282 SER A C 1
ATOM 2181 O O . SER A 1 282 ? -15.165 21.527 29.713 1.00 83.62 282 SER A O 1
ATOM 2183 N N . ARG A 1 283 ? -15.468 19.918 28.180 1.00 83.69 283 ARG A N 1
ATOM 2184 C CA . ARG A 1 283 ? -16.183 20.777 27.215 1.00 83.69 283 ARG A CA 1
ATOM 2185 C C . ARG A 1 283 ? -17.646 21.016 27.582 1.00 83.69 283 ARG A C 1
ATOM 2187 O O . ARG A 1 283 ? -18.187 22.053 27.211 1.00 83.69 283 ARG A O 1
ATOM 2194 N N . ARG A 1 284 ? -18.297 20.060 28.251 1.00 76.31 284 ARG A N 1
ATOM 2195 C CA . ARG A 1 284 ? -19.714 20.163 28.639 1.00 76.31 284 ARG A CA 1
ATOM 2196 C C . ARG A 1 284 ? -19.928 21.025 29.873 1.00 76.31 284 ARG A C 1
ATOM 2198 O O . ARG A 1 284 ? -21.005 21.588 30.016 1.00 76.31 284 ARG A O 1
ATOM 2205 N N . ILE A 1 285 ? -18.928 21.131 30.743 1.00 72.75 285 ILE A N 1
ATOM 2206 C CA . ILE A 1 285 ? -18.984 21.988 31.925 1.00 72.75 285 ILE A CA 1
ATOM 2207 C C . ILE A 1 285 ? -18.588 23.405 31.485 1.00 72.75 285 ILE A C 1
ATOM 2209 O O . ILE A 1 285 ? -17.408 23.643 31.212 1.00 72.75 285 ILE A O 1
ATOM 2213 N N . PRO A 1 286 ? -19.528 24.361 31.370 1.00 64.88 286 PRO A N 1
ATOM 2214 C CA . PRO A 1 286 ? -19.169 25.730 31.036 1.00 64.88 286 PRO A CA 1
ATOM 2215 C C . PRO A 1 286 ? -18.225 26.270 32.116 1.00 64.88 286 PRO A C 1
ATOM 2217 O O . PRO A 1 286 ? -18.542 26.237 33.302 1.00 64.88 286 PRO A O 1
ATOM 2220 N N . LYS A 1 287 ? -17.064 26.801 31.714 1.00 61.94 287 LYS A N 1
ATOM 2221 C CA . LYS A 1 287 ? -16.044 27.391 32.609 1.00 61.94 287 LYS A CA 1
ATOM 2222 C C . LYS A 1 287 ? -16.514 28.651 33.372 1.00 61.94 287 LYS A C 1
ATOM 2224 O O . LYS A 1 287 ? -15.687 29.375 33.914 1.00 61.94 287 LYS A O 1
ATOM 2229 N N . GLY A 1 288 ? -17.810 28.948 33.411 1.00 58.12 288 GLY A N 1
ATOM 2230 C CA . GLY A 1 288 ? -18.353 30.208 33.908 1.00 58.12 288 GLY A CA 1
ATOM 2231 C C . GLY A 1 288 ? -19.675 30.007 34.628 1.00 58.12 288 GLY A C 1
ATOM 2232 O O . GLY A 1 288 ? -20.734 30.035 34.013 1.00 58.12 288 GLY A O 1
ATOM 2233 N N . GLY A 1 289 ? -19.582 29.821 35.937 1.00 51.12 289 GLY A N 1
ATOM 2234 C CA . GLY A 1 289 ? -20.707 29.789 36.864 1.00 51.12 289 GLY A CA 1
ATOM 2235 C C . GLY A 1 289 ? -20.202 29.760 38.301 1.00 51.12 289 GLY A C 1
ATOM 2236 O O . GLY A 1 289 ? -20.681 28.969 39.104 1.00 51.12 289 GLY A O 1
ATOM 2237 N N . ALA A 1 290 ? -19.162 30.547 38.596 1.00 44.72 290 ALA A N 1
ATOM 2238 C CA . ALA A 1 290 ? -18.845 30.872 39.979 1.00 44.72 290 ALA A CA 1
ATOM 2239 C C . ALA A 1 290 ? -19.969 31.790 40.502 1.00 44.72 290 ALA A C 1
ATOM 2241 O O . ALA A 1 290 ? -20.326 32.722 39.773 1.00 44.72 290 ALA A O 1
ATOM 2242 N N . PRO A 1 291 ? -20.563 31.510 41.676 1.00 48.56 291 PRO A N 1
ATOM 2243 C CA . PRO A 1 291 ? -21.495 32.431 42.322 1.00 48.56 291 PRO A CA 1
ATOM 2244 C C . PRO A 1 291 ? -20.818 33.752 42.708 1.00 48.56 291 PRO A C 1
ATOM 2246 O O . PRO A 1 291 ? -19.596 33.736 42.992 1.00 48.56 291 PRO A O 1
#

Secondary structure (DSSP, 8-state):
-HHHHHHHHHHHHHHHHHHHHHHHHHHHHHHHHHHHHHHHHHHHHHHHHHHHHHHHHHHHHHHHTTS--SPPP----PPPHHHHHHHHHHHHHHHHHHHHHHHHHHHHHHHHHHHHHHHHHHHHHHHHHHHHHSS--------------------HHHHHHTTS-HHHHHHHHHHHHHHHHHHHHHHHHHHHHHHHHHHHHHHHHHHHHHHHHHHHHHHHHHHHHHHHSSTTHHHHHHHHHHHHHHHHH---HHHHHHHHHHHHHHTT--HHHHHHHHHHHHHHS-S----

Sequence (291 aa):
MEARVAMLATDAAAAETKAASAANDLEEAQEALRVQGEDLDRLRRELAAAEQQVLQEKAQAQKAKVESPTPPPAPKYAPAPELAAVRALDEERSDLQARCEDLAGQVEILTHQLEILQEEKQQLQQVTQEATQGRGTAEPTTPRHSVSGLEAGASPNALVAAKLSDSQFLYHTQLQAQIADAQQEKGRLLRSMDDLRDLVKEKDKDILRLENQVVELKGWHDRVDKLDAGEHAATNLAYLKHCVVTYMQTEDPSTQIRLLPVVAEILKFSNVEREQVETSLSRRIPKGGAP

InterPro domains:
  IPR000237 GRIP domain [PF01465] (235-276)
  IPR000237 GRIP domain [PS50913] (230-280)

pLDDT: mean 78.66, std 15.61, range [35.19, 96.12]

Foldseek 3Di:
DVVVVVVVVVVVVVVVVVVVVVVVVVVVVVVVVVVVVVVVVVVVVVVVVVVVVVVVVVVVVVVVVPPDPDDDDDDPDDDDVLVVVLVVLVVVLVVLVVVLVVLVVVLVVLVVVLVVLVVVVVVVVVVLVVVVVVPDDPDDDDDDDDDDDDPPPDDPVNVVCVRDDPVRNVVVVVSVVVSVVSVVVSVVSVVVSVVSVVVSVVSVVVSVVSVVVVVVVVVQVVLVCVLPVDPCNVVLVVVLVVLVVCLVPDPDLVSVVVSLVVNCVSSVPDPVRSVVVVVVSVVVPPPDDDD

Radius of gyration: 40.4 Å; chains: 1; bounding box: 83×62×110 Å